Protein AF-0000000078798438 (afdb_homodimer)

Foldseek 3Di:
DAPQPECDPVQCVVCVPPPDQWDAQALHIHGPDDPVPDDLLNVQLNNLLNLVQVLQLVVVLVVVVVVCVVPVDDPVCSVCSNCRSVVLQVVQLVVQCVVVVHSVVSNCQRLSNVVSNVCSPPPCPVVPDDRPNSVVSSD/DAPQPECDPVQCVVCVPPPDQWDAQALHIYGPDDPVPQDLLNVQLNNLLNLVQVLQLVVVLVVVVVVCVVPVDDPVCSVCSNCVSVVLQVVQLVVQCVVVVHSVVSNCQRLSNVVSNVCSPPPCCVVPDDRPNSVVSSD

Radius of gyration: 19.9 Å; Cα contacts (8 Å, |Δi|>4): 402; chains: 2; bounding box: 48×62×50 Å

pLDDT: mean 85.24, std 14.61, range [29.41, 97.44]

Structure (mmCIF, N/CA/C/O backbone):
data_AF-0000000078798438-model_v1
#
loop_
_entity.id
_entity.type
_entity.pdbx_description
1 polymer 'Uncharacterized protein'
#
loop_
_atom_site.group_PDB
_atom_site.id
_atom_site.type_symbol
_atom_site.label_atom_id
_atom_site.label_alt_id
_atom_site.label_comp_id
_atom_site.label_asym_id
_atom_site.label_entity_id
_atom_site.label_seq_id
_atom_site.pdbx_PDB_ins_code
_atom_site.Cartn_x
_atom_site.Cartn_y
_atom_site.Cartn_z
_atom_site.occupancy
_atom_site.B_iso_or_equiv
_atom_site.auth_seq_id
_atom_site.auth_comp_id
_atom_site.auth_asym_id
_atom_site.auth_atom_id
_atom_site.pdbx_PDB_model_num
ATOM 1 N N . MET A 1 1 ? -9.188 4.332 -4.117 1 30.89 1 MET A N 1
ATOM 2 C CA . MET A 1 1 ? -9.43 3.207 -5.016 1 30.89 1 MET A CA 1
ATOM 3 C C . MET A 1 1 ? -8.586 3.324 -6.277 1 30.89 1 MET A C 1
ATOM 5 O O . MET A 1 1 ? -8.266 4.43 -6.719 1 30.89 1 MET A O 1
ATOM 9 N N . LYS A 1 2 ? -7.766 2.221 -6.598 1 45.53 2 LYS A N 1
ATOM 10 C CA . LYS A 1 2 ? -6.855 2.332 -7.734 1 45.53 2 LYS A CA 1
ATOM 11 C C . LYS A 1 2 ? -7.602 2.768 -8.992 1 45.53 2 LYS A C 1
ATOM 13 O O . LYS A 1 2 ? -8.797 2.496 -9.141 1 45.53 2 LYS A O 1
ATOM 18 N N . LYS A 1 3 ? -7.066 3.721 -9.602 1 50.16 3 LYS A N 1
ATOM 19 C CA . LYS A 1 3 ? -7.637 4.062 -10.898 1 50.16 3 LYS A CA 1
ATOM 20 C C . LYS A 1 3 ? -7.73 2.834 -11.797 1 50.16 3 LYS A C 1
ATOM 22 O O . LYS A 1 3 ? -6.754 2.098 -11.961 1 50.16 3 LYS A O 1
ATOM 27 N N . VAL A 1 4 ? -8.82 2.15 -11.586 1 52.12 4 VAL A N 1
ATOM 28 C CA . VAL A 1 4 ? -9.18 1.217 -12.648 1 52.12 4 VAL A CA 1
ATOM 29 C C . VAL A 1 4 ? -9.109 1.923 -14.008 1 52.12 4 VAL A C 1
ATOM 31 O O . VAL A 1 4 ? -9.828 2.9 -14.234 1 52.12 4 VAL A O 1
ATOM 34 N N . TYR A 1 5 ? -7.867 1.897 -14.5 1 53.62 5 TYR A N 1
ATOM 35 C CA . TYR A 1 5 ? -7.887 2.418 -15.867 1 53.62 5 TYR A CA 1
ATOM 36 C C . TYR A 1 5 ? -8.727 1.529 -16.766 1 53.62 5 TYR A C 1
ATOM 38 O O . TYR A 1 5 ? -8.406 0.355 -16.969 1 53.62 5 TYR A O 1
ATOM 46 N N . CYS A 1 6 ? -9.945 1.983 -16.859 1 54.72 6 CYS A N 1
ATOM 47 C CA . CYS A 1 6 ? -10.883 1.333 -17.781 1 54.72 6 CYS A CA 1
ATOM 48 C C . CYS A 1 6 ? -10.562 1.687 -19.219 1 54.72 6 CYS A C 1
ATOM 50 O O . CYS A 1 6 ? -10.047 2.768 -19.5 1 54.72 6 CYS A O 1
ATOM 52 N N . ASN A 1 7 ? -10.758 0.734 -20.047 1 54.25 7 ASN A N 1
ATOM 53 C CA . ASN A 1 7 ? -10.648 0.804 -21.5 1 54.25 7 ASN A CA 1
ATOM 54 C C . ASN A 1 7 ? -9.211 1.07 -21.938 1 54.25 7 ASN A C 1
ATOM 56 O O . ASN A 1 7 ? -8.969 1.893 -22.812 1 54.25 7 ASN A O 1
ATOM 60 N N . ASN A 1 8 ? -8.352 0.505 -21.062 1 58.09 8 ASN A N 1
ATOM 61 C CA . ASN A 1 8 ? -6.938 0.713 -21.344 1 58.09 8 ASN A CA 1
ATOM 62 C C . ASN A 1 8 ? -6.395 -0.358 -22.281 1 58.09 8 ASN A C 1
ATOM 64 O O . ASN A 1 8 ? -6.715 -1.539 -22.141 1 58.09 8 ASN A O 1
ATOM 68 N N . LEU A 1 9 ? -5.934 0.092 -23.344 1 58.81 9 LEU A N 1
ATOM 69 C CA . LEU A 1 9 ? -5.371 -0.785 -24.375 1 58.81 9 LEU A CA 1
ATOM 70 C C . LEU A 1 9 ? -4.434 -1.812 -23.75 1 58.81 9 LEU A C 1
ATOM 72 O O . LEU A 1 9 ? -4.41 -2.973 -24.172 1 58.81 9 LEU A O 1
ATOM 76 N N . LEU A 1 10 ? -3.768 -1.393 -22.766 1 56.88 10 LEU A N 1
ATOM 77 C CA . LEU A 1 10 ? -2.836 -2.301 -22.109 1 56.88 10 LEU A CA 1
ATOM 78 C C . LEU A 1 10 ? -3.58 -3.439 -21.422 1 56.88 10 LEU A C 1
ATOM 80 O O . LEU A 1 10 ? -3.166 -4.598 -21.5 1 56.88 10 LEU A O 1
ATOM 84 N N . ALA A 1 11 ? -4.574 -3.068 -20.719 1 58.25 11 ALA A N 1
ATOM 85 C CA . ALA A 1 11 ? -5.391 -4.102 -20.078 1 58.25 11 ALA A CA 1
ATOM 86 C C . ALA A 1 11 ? -5.938 -5.078 -21.125 1 58.25 11 ALA A C 1
ATOM 88 O O . ALA A 1 11 ? -5.93 -6.293 -20.906 1 58.25 11 ALA A O 1
ATOM 89 N N . LYS A 1 12 ? -6.43 -4.535 -22.234 1 60.44 12 LYS A N 1
ATOM 90 C CA . LYS A 1 12 ? -6.973 -5.371 -23.297 1 60.44 12 LYS A CA 1
ATOM 91 C C . LYS A 1 12 ? -5.918 -6.34 -23.828 1 60.44 12 LYS A C 1
ATOM 93 O O . LYS A 1 12 ? -6.219 -7.504 -24.094 1 60.44 12 LYS A O 1
ATOM 98 N N . LEU A 1 13 ? -4.789 -5.824 -23.812 1 56.56 13 LEU A N 1
ATOM 99 C CA . LEU A 1 13 ? -3.691 -6.645 -24.328 1 56.56 13 LEU A CA 1
ATOM 100 C C . LEU A 1 13 ? -3.322 -7.734 -23.328 1 56.56 13 LEU A C 1
ATOM 102 O O . LEU A 1 13 ? -3.129 -8.891 -23.703 1 56.56 13 LEU A O 1
ATOM 106 N N . LEU A 1 14 ? -3.211 -7.32 -22.109 1 56.62 14 LEU A N 1
ATOM 107 C CA . LEU A 1 14 ? -2.744 -8.25 -21.078 1 56.62 14 LEU A CA 1
ATOM 108 C C . LEU A 1 14 ? -3.822 -9.273 -20.734 1 56.62 14 LEU A C 1
ATOM 110 O O . LEU A 1 14 ? -3.512 -10.406 -20.375 1 56.62 14 LEU A O 1
ATOM 114 N N . LEU A 1 15 ? -5.027 -8.812 -20.922 1 55.88 15 LEU A N 1
ATOM 115 C CA . LEU A 1 15 ? -6.141 -9.672 -20.531 1 55.88 15 LEU A CA 1
ATOM 116 C C . LEU A 1 15 ? -6.766 -10.328 -21.766 1 55.88 15 LEU A C 1
ATOM 118 O O . LEU A 1 15 ? -7.855 -10.898 -21.688 1 55.88 15 LEU A O 1
ATOM 122 N N . ALA A 1 16 ? -6.23 -9.992 -22.859 1 49.03 16 ALA A N 1
ATOM 123 C CA . ALA A 1 16 ? -6.785 -10.508 -24.109 1 49.03 16 ALA A CA 1
ATOM 124 C C . ALA A 1 16 ? -7.062 -12 -24 1 49.03 16 ALA A C 1
ATOM 126 O O . ALA A 1 16 ? -8.047 -12.492 -24.562 1 49.03 16 ALA A O 1
ATOM 127 N N . PHE A 1 17 ? -6.266 -12.531 -23.203 1 45.38 17 PHE A N 1
ATOM 128 C CA . PHE A 1 17 ? -6.445 -13.977 -23.172 1 45.38 17 PHE A CA 1
ATOM 129 C C . PHE A 1 17 ? -7 -14.43 -21.812 1 45.38 17 PHE A C 1
ATOM 131 O O . PHE A 1 17 ? -7.035 -15.625 -21.531 1 45.38 17 PHE A O 1
ATOM 138 N N . SER A 1 18 ? -7.242 -13.43 -21.016 1 54.66 18 SER A N 1
ATOM 139 C CA . SER A 1 18 ? -7.723 -13.836 -19.703 1 54.66 18 SER A CA 1
ATOM 140 C C . SER A 1 18 ? -9.234 -13.711 -19.594 1 54.66 18 SER A C 1
ATOM 142 O O . SER A 1 18 ? -9.844 -12.883 -20.281 1 54.66 18 SER A O 1
ATOM 144 N N . SER A 1 19 ? -9.852 -14.672 -19.094 1 51.59 19 SER A N 1
ATOM 145 C CA . SER A 1 19 ? -11.281 -14.617 -18.812 1 51.59 19 SER A CA 1
ATOM 146 C C . SER A 1 19 ? -11.602 -13.531 -17.797 1 51.59 19 SER A C 1
ATOM 148 O O . SER A 1 19 ? -12.766 -13.148 -17.641 1 51.59 19 SER A O 1
ATOM 150 N N . CYS A 1 20 ? -10.523 -13.055 -17.328 1 60.44 20 CYS A N 1
ATOM 151 C CA . CYS A 1 20 ? -10.734 -12.031 -16.312 1 60.44 20 CYS A CA 1
ATOM 152 C C . CYS A 1 20 ? -10.828 -10.648 -16.938 1 60.44 20 CYS A C 1
ATOM 154 O O . CYS A 1 20 ? -10.25 -10.406 -18 1 60.44 20 CYS A O 1
ATOM 156 N N . HIS A 1 21 ? -11.586 -9.93 -16.391 1 69.69 21 HIS A N 1
ATOM 157 C CA . HIS A 1 21 ? -11.812 -8.602 -16.969 1 69.69 21 HIS A CA 1
ATOM 158 C C . HIS A 1 21 ? -10.984 -7.547 -16.25 1 69.69 21 HIS A C 1
ATOM 160 O O . HIS A 1 21 ? -10.977 -6.379 -16.656 1 69.69 21 HIS A O 1
ATOM 166 N N . THR A 1 22 ? -10.312 -8.078 -15.156 1 73.06 22 THR A N 1
ATOM 167 C CA . THR A 1 22 ? -9.555 -7.121 -14.367 1 73.06 22 THR A CA 1
ATOM 168 C C . THR A 1 22 ? -8.195 -7.699 -13.969 1 73.06 22 THR A C 1
ATOM 170 O O . THR A 1 22 ? -8.086 -8.891 -13.664 1 73.06 22 THR A O 1
ATOM 173 N N . ILE A 1 23 ? -7.117 -6.871 -14.219 1 73.62 23 ILE A N 1
ATOM 174 C CA . ILE A 1 23 ? -5.777 -7.312 -13.844 1 73.62 23 ILE A CA 1
ATOM 175 C C . ILE A 1 23 ? -5.105 -6.25 -12.977 1 73.62 23 ILE A C 1
ATOM 177 O O . ILE A 1 23 ? -5.336 -5.055 -13.156 1 73.62 23 ILE A O 1
ATOM 181 N N . THR A 1 24 ? -4.363 -6.809 -12.016 1 76.06 24 THR A N 1
ATOM 182 C CA . THR A 1 24 ? -3.598 -5.918 -11.148 1 76.06 24 THR A CA 1
ATOM 183 C C . THR A 1 24 ? -2.141 -5.848 -11.602 1 76.06 24 THR A C 1
ATOM 185 O O . THR A 1 24 ? -1.461 -6.875 -11.672 1 76.06 24 THR A O 1
ATOM 188 N N . ILE A 1 25 ? -1.69 -4.699 -11.992 1 77.69 25 ILE A N 1
ATOM 189 C CA . ILE A 1 25 ? -0.295 -4.449 -12.336 1 77.69 25 ILE A CA 1
ATOM 190 C C . ILE A 1 25 ? 0.308 -3.453 -11.344 1 77.69 25 ILE A C 1
ATOM 192 O O . ILE A 1 25 ? 0.075 -2.246 -11.445 1 77.69 25 ILE A O 1
ATOM 196 N N . GLY A 1 26 ? 1.189 -4.07 -10.492 1 80.69 26 GLY A N 1
ATOM 197 C CA . GLY A 1 26 ? 1.688 -3.225 -9.414 1 80.69 26 GLY A CA 1
ATOM 198 C C . GLY A 1 26 ? 0.596 -2.734 -8.484 1 80.69 26 GLY A C 1
ATOM 199 O O . GLY A 1 26 ? -0.21 -3.527 -7.992 1 80.69 26 GLY A O 1
ATOM 200 N N . PRO A 1 27 ? 0.716 -1.369 -8.25 1 79.56 27 PRO A N 1
ATOM 201 C CA . PRO A 1 27 ? -0.332 -0.834 -7.379 1 79.56 27 PRO A CA 1
ATOM 202 C C . PRO A 1 27 ? -1.581 -0.41 -8.148 1 79.56 27 PRO A C 1
ATOM 204 O O . PRO A 1 27 ? -2.498 0.177 -7.57 1 79.56 27 PRO A O 1
ATOM 207 N N . PHE A 1 28 ? -1.604 -0.857 -9.445 1 80.19 28 PHE A N 1
ATOM 208 C CA . PHE A 1 28 ? -2.709 -0.399 -10.281 1 80.19 28 PHE A CA 1
ATOM 209 C C . PHE A 1 28 ? -3.604 -1.565 -10.68 1 80.19 28 PHE A C 1
ATOM 211 O O . PHE A 1 28 ? -3.117 -2.672 -10.922 1 80.19 28 PHE A O 1
ATOM 218 N N . VAL A 1 29 ? -4.848 -1.223 -10.648 1 77.75 29 VAL A N 1
ATOM 219 C CA . VAL A 1 29 ? -5.84 -2.176 -11.133 1 77.75 29 VAL A CA 1
ATOM 220 C C . VAL A 1 29 ? -6.336 -1.75 -12.508 1 77.75 29 VAL A C 1
ATOM 222 O O . VAL A 1 29 ? -6.805 -0.623 -12.688 1 77.75 29 VAL A O 1
ATOM 225 N N . LEU A 1 30 ? -6.18 -2.604 -13.453 1 77.88 30 LEU A N 1
ATOM 226 C CA . LEU A 1 30 ? -6.609 -2.336 -14.82 1 77.88 30 LEU A CA 1
ATOM 227 C C . LEU A 1 30 ? -7.812 -3.193 -15.188 1 77.88 30 LEU A C 1
ATOM 229 O O . LEU A 1 30 ? -7.844 -4.391 -14.898 1 77.88 30 LEU A O 1
ATOM 233 N N . SER A 1 31 ? -8.828 -2.539 -15.672 1 75.75 31 SER A N 1
ATOM 234 C CA . SER A 1 31 ? -10.023 -3.285 -16.062 1 75.75 31 SER A CA 1
ATOM 235 C C . SER A 1 31 ? -10.406 -2.994 -17.516 1 75.75 31 SER A C 1
ATOM 237 O O . SER A 1 31 ? -10.25 -1.867 -17.984 1 75.75 31 SER A O 1
ATOM 239 N N . LYS A 1 32 ? -10.898 -3.998 -18.219 1 74.38 32 LYS A N 1
ATOM 240 C CA . LYS A 1 32 ? -11.445 -3.842 -19.562 1 74.38 32 LYS A CA 1
ATOM 241 C C . LYS A 1 32 ? -12.844 -3.234 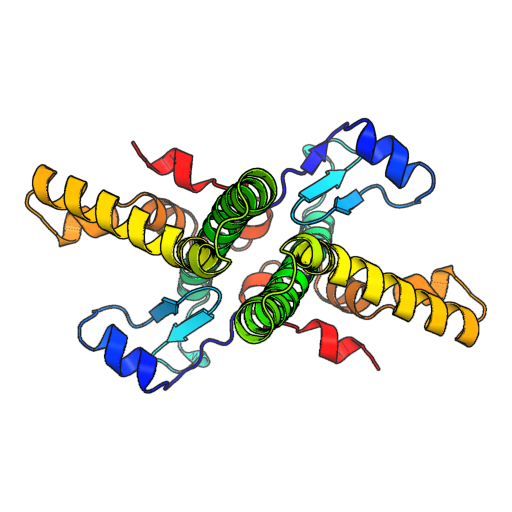-19.516 1 74.38 32 LYS A C 1
ATOM 243 O O . LYS A 1 32 ? -13.32 -2.678 -20.5 1 74.38 32 LYS A O 1
ATOM 248 N N . ARG A 1 33 ? -13.484 -3.402 -18.438 1 73.44 33 ARG A N 1
ATOM 249 C CA . ARG A 1 33 ? -14.852 -2.916 -18.281 1 73.44 33 ARG A CA 1
ATOM 250 C C . ARG A 1 33 ? -14.867 -1.506 -17.703 1 73.44 33 ARG A C 1
ATOM 252 O O . ARG A 1 33 ? -13.945 -1.113 -16.984 1 73.44 33 ARG A O 1
ATOM 259 N N . PRO A 1 34 ? -15.883 -0.784 -18.172 1 76.44 34 PRO A N 1
ATOM 260 C CA . PRO A 1 34 ? -16.031 0.532 -17.547 1 76.44 34 PRO A CA 1
ATOM 261 C C . PRO A 1 34 ? -16.188 0.449 -16.031 1 76.44 34 PRO A C 1
ATOM 263 O O . PRO A 1 34 ? -16.625 -0.579 -15.5 1 76.44 34 PRO A O 1
ATOM 266 N N . GLU A 1 35 ? -15.734 1.451 -15.32 1 75.62 35 GLU A N 1
ATOM 267 C CA . GLU A 1 35 ? -15.727 1.525 -13.859 1 75.62 35 GLU A CA 1
ATOM 268 C C . GLU A 1 35 ? -17.094 1.206 -13.281 1 75.62 35 GLU A C 1
ATOM 270 O O . GLU A 1 35 ? -17.203 0.555 -12.234 1 75.62 35 GLU A O 1
ATOM 275 N N . GLU A 1 36 ? -18.109 1.629 -13.93 1 79.06 36 GLU A N 1
ATOM 276 C CA . GLU A 1 36 ? -19.469 1.478 -13.438 1 79.06 36 GLU A CA 1
ATOM 277 C C . GLU A 1 36 ? -19.891 0.011 -13.414 1 79.06 36 GLU A C 1
ATOM 279 O O . GLU A 1 36 ? -20.828 -0.361 -12.703 1 79.06 36 GLU A O 1
ATOM 284 N N . LYS A 1 37 ? -19.203 -0.773 -14.117 1 81 37 LYS A N 1
ATOM 285 C CA . LYS A 1 37 ? -19.594 -2.178 -14.234 1 81 37 LYS A CA 1
ATOM 286 C C . LYS A 1 37 ? -18.781 -3.049 -13.273 1 81 37 LYS A C 1
ATOM 288 O O . LYS A 1 37 ? -19.016 -4.254 -13.172 1 81 37 LYS A O 1
ATOM 293 N N . ILE A 1 38 ? -17.938 -2.398 -12.633 1 83.31 38 ILE A N 1
ATOM 294 C CA . ILE A 1 38 ? -17.125 -3.162 -11.688 1 83.31 38 ILE A CA 1
ATOM 295 C C . ILE A 1 38 ? -17.812 -3.197 -10.328 1 83.31 38 ILE A C 1
ATOM 297 O O . ILE A 1 38 ? -18.047 -2.152 -9.711 1 83.31 38 ILE A O 1
ATOM 301 N N . THR A 1 39 ? -18.125 -4.391 -9.977 1 88.56 39 THR A N 1
ATOM 302 C CA . THR A 1 39 ? -18.797 -4.555 -8.695 1 88.56 39 THR A CA 1
ATOM 303 C C . THR A 1 39 ? -17.812 -4.34 -7.539 1 88.56 39 THR A C 1
ATOM 305 O O . THR A 1 39 ? -16.609 -4.406 -7.73 1 88.56 39 THR A O 1
ATOM 308 N N . GLN A 1 40 ? -18.375 -4.082 -6.398 1 90.69 40 GLN A N 1
ATOM 309 C CA . GLN A 1 40 ? -17.562 -3.9 -5.207 1 90.69 40 GLN A CA 1
ATOM 310 C C . GLN A 1 40 ? -16.766 -5.16 -4.891 1 90.69 40 GLN A C 1
ATOM 312 O O . GLN A 1 40 ? -15.617 -5.078 -4.434 1 90.69 40 GLN A O 1
ATOM 317 N N . LYS A 1 41 ? -17.406 -6.219 -5.16 1 92 41 LYS A N 1
ATOM 318 C CA . LYS A 1 41 ? -16.75 -7.508 -4.945 1 92 41 LYS A CA 1
ATOM 319 C C . LYS A 1 41 ? -15.461 -7.617 -5.742 1 92 41 LYS A C 1
ATOM 321 O O . LYS A 1 41 ? -14.422 -8.008 -5.203 1 92 41 LYS A O 1
ATOM 326 N N . VAL A 1 42 ? -15.469 -7.246 -6.941 1 89.25 42 VAL A N 1
ATOM 327 C CA . VAL A 1 42 ? -14.312 -7.289 -7.832 1 89.25 42 VAL A CA 1
ATOM 328 C C . VAL A 1 42 ? -13.281 -6.258 -7.391 1 89.25 42 VAL A C 1
ATOM 330 O O . VAL A 1 42 ? -12.078 -6.527 -7.406 1 89.25 42 VAL A O 1
ATOM 333 N N . ARG A 1 43 ? -13.773 -5.164 -7.02 1 88.94 43 ARG A N 1
ATOM 334 C CA . ARG A 1 43 ? -12.867 -4.125 -6.527 1 88.94 43 ARG A CA 1
ATOM 335 C C . ARG A 1 43 ? -12.109 -4.602 -5.297 1 88.94 43 ARG A C 1
ATOM 337 O O . ARG A 1 43 ? -10.891 -4.43 -5.207 1 88.94 43 ARG A O 1
ATOM 344 N N . ASN A 1 44 ? -12.805 -5.18 -4.414 1 92.25 44 ASN A N 1
ATOM 345 C CA . ASN A 1 44 ? -12.172 -5.719 -3.211 1 92.25 44 ASN A CA 1
ATOM 346 C C . ASN A 1 44 ? -11.117 -6.758 -3.553 1 92.25 44 ASN A C 1
ATOM 348 O O . ASN A 1 44 ? -10.016 -6.738 -2.998 1 92.25 44 ASN A O 1
ATOM 352 N N . HIS A 1 45 ? -11.477 -7.582 -4.461 1 92.69 45 HIS A N 1
ATOM 353 C CA . HIS A 1 45 ? -10.578 -8.641 -4.906 1 92.69 45 HIS A CA 1
ATOM 354 C C . HIS A 1 45 ? -9.281 -8.07 -5.461 1 92.69 45 HIS A C 1
ATOM 356 O O . HIS A 1 45 ? -8.195 -8.43 -5 1 92.69 45 HIS A O 1
ATOM 362 N N . GLU A 1 46 ? -9.391 -7.129 -6.348 1 89.5 46 GLU A N 1
ATOM 363 C CA . GLU A 1 46 ? -8.234 -6.551 -7.02 1 89.5 46 GLU A CA 1
ATOM 364 C C . GLU A 1 46 ? -7.402 -5.707 -6.055 1 89.5 46 GLU A C 1
ATOM 366 O O . GLU A 1 46 ? -6.176 -5.645 -6.176 1 89.5 46 GLU A O 1
ATOM 371 N N . CYS A 1 47 ? -8.062 -5.078 -5.117 1 90.94 47 CYS A N 1
ATOM 372 C CA . CYS A 1 47 ? -7.34 -4.273 -4.141 1 90.94 47 CYS A CA 1
ATOM 373 C C . CYS A 1 47 ? -6.523 -5.152 -3.205 1 90.94 47 CYS A C 1
ATOM 375 O O . CYS A 1 47 ? -5.449 -4.754 -2.746 1 90.94 47 CYS A O 1
ATOM 377 N N . THR A 1 48 ? -7.023 -6.305 -2.951 1 93.62 48 THR A N 1
ATOM 378 C CA . THR A 1 48 ? -6.238 -7.258 -2.178 1 93.62 48 THR A CA 1
ATOM 379 C C . THR A 1 48 ? -4.938 -7.602 -2.9 1 93.62 48 THR A C 1
ATOM 381 O O . THR A 1 48 ? -3.869 -7.641 -2.287 1 93.62 48 THR A O 1
ATOM 384 N N . HIS A 1 49 ? -5.008 -7.777 -4.184 1 93.25 49 HIS A N 1
ATOM 385 C CA . HIS A 1 49 ? -3.807 -8.039 -4.969 1 93.25 49 HIS A CA 1
ATOM 386 C C . HIS A 1 49 ? -2.857 -6.848 -4.934 1 93.25 49 HIS A C 1
ATOM 388 O O . HIS A 1 49 ? -1.64 -7.02 -4.836 1 93.25 49 HIS A O 1
ATOM 394 N N . ALA A 1 50 ? -3.457 -5.711 -5.066 1 90.75 50 ALA A N 1
ATOM 395 C CA . ALA A 1 50 ? -2.625 -4.512 -5 1 90.75 50 ALA A CA 1
ATOM 396 C C . ALA A 1 50 ? -1.884 -4.434 -3.668 1 90.75 50 ALA A C 1
ATOM 398 O O . ALA A 1 50 ? -0.694 -4.109 -3.631 1 90.75 50 ALA A O 1
ATOM 399 N N . ARG A 1 51 ? -2.617 -4.691 -2.637 1 92.06 51 ARG A N 1
ATOM 400 C CA . ARG A 1 51 ? -1.997 -4.707 -1.315 1 92.06 51 ARG A CA 1
ATOM 401 C C . ARG A 1 51 ? -0.901 -5.766 -1.236 1 92.06 51 ARG A C 1
ATOM 403 O O . ARG A 1 51 ? 0.177 -5.512 -0.696 1 92.06 51 ARG A O 1
ATOM 410 N N . GLN A 1 52 ? -1.158 -6.898 -1.765 1 94.38 52 GLN A N 1
ATOM 411 C CA . GLN A 1 52 ? -0.173 -7.973 -1.792 1 94.38 52 GLN A CA 1
ATOM 412 C C . GLN A 1 52 ? 1.087 -7.547 -2.539 1 94.38 52 GLN A C 1
ATOM 414 O O . GLN A 1 52 ? 2.203 -7.801 -2.08 1 94.38 52 GLN A O 1
ATOM 419 N N . TRP A 1 53 ? 0.912 -6.922 -3.646 1 93.56 53 TRP A N 1
ATOM 420 C CA . TRP A 1 53 ? 2.047 -6.434 -4.422 1 93.56 53 TRP A CA 1
ATOM 421 C C . TRP A 1 53 ? 2.877 -5.445 -3.607 1 93.56 53 TRP A C 1
ATOM 423 O O . TRP A 1 53 ? 4.105 -5.559 -3.547 1 93.56 53 TRP A O 1
ATOM 433 N N . VAL A 1 54 ? 2.205 -4.539 -2.975 1 92 54 VAL A N 1
ATOM 434 C CA . VAL A 1 54 ? 2.889 -3.518 -2.189 1 92 54 VAL A CA 1
ATOM 435 C C . VAL A 1 54 ? 3.674 -4.176 -1.056 1 92 54 VAL A C 1
ATOM 437 O O . VAL A 1 54 ? 4.832 -3.828 -0.812 1 92 54 VAL A O 1
ATOM 440 N N . GLU A 1 55 ? 3.055 -5.07 -0.386 1 93.75 55 GLU A N 1
ATOM 441 C CA . GLU A 1 55 ? 3.709 -5.762 0.72 1 93.75 55 GLU A CA 1
ATOM 442 C C . GLU A 1 55 ? 4.988 -6.453 0.259 1 93.75 55 GLU A C 1
ATOM 444 O O . GLU A 1 55 ? 6.039 -6.312 0.89 1 93.75 55 GLU A O 1
ATOM 449 N N . MET A 1 56 ? 4.875 -7.094 -0.795 1 94.94 56 MET A N 1
ATOM 450 C CA . MET A 1 56 ? 6.027 -7.824 -1.317 1 94.94 56 MET A CA 1
ATOM 451 C C . MET A 1 56 ? 7.098 -6.863 -1.819 1 94.94 56 MET A C 1
ATOM 453 O O . MET A 1 56 ? 8.289 -7.086 -1.602 1 94.94 56 MET A O 1
ATOM 457 N N . ALA A 1 57 ? 6.652 -5.84 -2.488 1 93.5 57 ALA A N 1
ATOM 458 C CA . ALA A 1 57 ? 7.59 -4.859 -3.031 1 93.5 57 ALA A CA 1
ATOM 459 C C . ALA A 1 57 ? 8.352 -4.148 -1.915 1 93.5 57 ALA A C 1
ATOM 461 O O . ALA A 1 57 ? 9.57 -4.008 -1.981 1 93.5 57 ALA A O 1
ATOM 462 N N . VAL A 1 58 ? 7.645 -3.766 -0.908 1 90.5 58 VAL A N 1
ATOM 463 C CA . VAL A 1 58 ? 8.258 -3.031 0.192 1 90.5 58 VAL A CA 1
ATOM 464 C C . VAL A 1 58 ? 9.203 -3.951 0.964 1 90.5 58 VAL A C 1
ATOM 466 O O . VAL A 1 58 ? 10.328 -3.568 1.288 1 90.5 58 VAL A O 1
ATOM 469 N N . ALA A 1 59 ? 8.773 -5.105 1.259 1 93.31 59 ALA A N 1
ATOM 470 C CA . ALA A 1 59 ? 9.602 -6.051 2.002 1 93.31 59 ALA A CA 1
ATOM 471 C C . ALA A 1 59 ? 10.867 -6.395 1.223 1 93.31 59 ALA A C 1
ATOM 473 O O . ALA A 1 59 ? 11.977 -6.277 1.747 1 93.31 59 ALA A O 1
ATOM 474 N N . THR A 1 60 ? 10.75 -6.77 0.022 1 95.44 60 THR A N 1
ATOM 475 C CA . THR A 1 60 ? 11.898 -7.141 -0.801 1 95.44 60 THR A CA 1
ATOM 476 C C . THR A 1 60 ? 12.773 -5.922 -1.096 1 95.44 60 THR A C 1
ATOM 478 O O . THR A 1 60 ? 14 -6.012 -1.073 1 95.44 60 THR A O 1
ATOM 481 N N . GLY A 1 61 ? 12.102 -4.848 -1.373 1 93.81 61 GLY A N 1
ATOM 482 C CA . GLY A 1 61 ? 12.852 -3.621 -1.608 1 93.81 61 GLY A CA 1
ATOM 483 C C . GLY A 1 61 ? 13.719 -3.217 -0.433 1 93.81 61 GLY A C 1
ATOM 484 O O . GLY A 1 61 ? 14.852 -2.77 -0.619 1 93.81 61 GLY A O 1
ATOM 485 N N . THR A 1 62 ? 13.211 -3.322 0.755 1 92.62 62 THR A N 1
ATOM 486 C CA . THR A 1 62 ? 13.969 -2.992 1.956 1 92.62 62 THR A CA 1
ATOM 487 C C . THR A 1 62 ? 15.188 -3.908 2.1 1 92.62 62 THR A C 1
ATOM 489 O O . THR A 1 62 ? 16.297 -3.441 2.385 1 92.62 62 THR A O 1
ATOM 492 N N . VAL A 1 63 ? 14.992 -5.172 1.887 1 95.06 63 VAL A N 1
ATOM 493 C CA . VAL A 1 63 ? 16.094 -6.133 1.966 1 95.06 63 VAL A CA 1
ATOM 494 C C . VAL A 1 63 ? 17.156 -5.777 0.935 1 95.06 63 VAL A C 1
ATOM 496 O O . VAL A 1 63 ? 18.344 -5.727 1.258 1 95.06 63 VAL A O 1
ATOM 499 N N . ILE A 1 64 ? 16.734 -5.5 -0.246 1 95.5 64 ILE A N 1
ATOM 500 C CA . ILE A 1 64 ? 17.672 -5.16 -1.317 1 95.5 64 ILE A CA 1
ATOM 501 C C . ILE A 1 64 ? 18.391 -3.857 -0.982 1 95.5 64 ILE A C 1
ATOM 503 O O . ILE A 1 64 ? 19.594 -3.73 -1.206 1 95.5 64 ILE A O 1
ATOM 507 N N . TRP A 1 65 ? 17.609 -2.934 -0.506 1 94.19 65 TRP A N 1
ATOM 508 C CA . TRP A 1 65 ? 18.203 -1.653 -0.125 1 94.19 65 TRP A CA 1
ATOM 509 C C . TRP A 1 65 ? 19.312 -1.85 0.901 1 94.19 65 TRP A C 1
ATOM 511 O O . TRP A 1 65 ? 20.391 -1.278 0.767 1 94.19 65 TRP A O 1
ATOM 521 N N . ILE A 1 66 ? 19.109 -2.666 1.91 1 94.5 66 ILE A N 1
ATOM 522 C CA . ILE A 1 66 ? 20.109 -2.955 2.936 1 94.5 66 ILE A CA 1
ATOM 523 C C . ILE A 1 66 ? 21.328 -3.627 2.299 1 94.5 66 ILE A C 1
ATOM 525 O O . ILE A 1 66 ? 22.469 -3.275 2.604 1 94.5 66 ILE A O 1
ATOM 529 N N . LEU A 1 67 ? 21.062 -4.523 1.391 1 93.94 67 LEU A N 1
ATOM 530 C CA . LEU A 1 67 ? 22.141 -5.211 0.695 1 93.94 67 LEU A CA 1
ATOM 531 C C . LEU A 1 67 ? 22.953 -4.234 -0.157 1 93.94 67 LEU A C 1
ATOM 533 O O . LEU A 1 67 ? 24.172 -4.352 -0.255 1 93.94 67 LEU A O 1
ATOM 537 N N . LEU A 1 68 ? 22.266 -3.27 -0.741 1 92.5 68 LEU A N 1
ATOM 538 C CA . LEU A 1 68 ? 22.938 -2.244 -1.523 1 92.5 68 LEU A CA 1
ATOM 539 C C . LEU A 1 68 ? 23.875 -1.424 -0.645 1 92.5 68 LEU A C 1
ATOM 541 O O . LEU A 1 68 ? 25.016 -1.125 -1.045 1 92.5 68 LEU A O 1
ATOM 545 N N . LEU A 1 69 ? 23.422 -1.088 0.481 1 91.94 69 LEU A N 1
ATOM 546 C CA . LEU A 1 69 ? 24.219 -0.265 1.391 1 91.94 69 LEU A CA 1
ATOM 547 C C . LEU A 1 69 ? 25.422 -1.037 1.912 1 91.94 69 LEU A C 1
ATOM 549 O O . LEU A 1 69 ? 26.516 -0.475 2.057 1 91.94 69 LEU A O 1
ATOM 553 N N . CYS A 1 70 ? 25.266 -2.293 2.107 1 93.62 70 CYS A N 1
ATOM 554 C CA . CYS A 1 70 ? 26.312 -3.113 2.715 1 93.62 70 CYS A CA 1
ATOM 555 C C . CYS A 1 70 ? 27.359 -3.52 1.685 1 93.62 70 CYS A C 1
ATOM 557 O O . CYS A 1 70 ? 28.547 -3.629 2.006 1 93.62 70 CYS A O 1
ATOM 559 N N . PHE A 1 71 ? 26.969 -3.689 0.455 1 92.75 71 PHE A N 1
ATOM 560 C CA . PHE A 1 71 ? 27.875 -4.316 -0.499 1 92.75 71 PHE A CA 1
ATOM 561 C C . PHE A 1 71 ? 28.109 -3.404 -1.698 1 92.75 71 PHE A C 1
ATOM 563 O O . PHE A 1 71 ? 28.75 -3.803 -2.668 1 92.75 71 PHE A O 1
ATOM 570 N N . ASP A 1 72 ? 27.531 -2.254 -1.693 1 88.38 72 ASP A N 1
ATOM 571 C CA . ASP A 1 72 ? 27.703 -1.266 -2.754 1 88.38 72 ASP A CA 1
ATOM 572 C C . ASP A 1 72 ? 27.297 -1.84 -4.109 1 88.38 72 ASP A C 1
ATOM 574 O O . ASP A 1 72 ? 28.062 -1.746 -5.078 1 88.38 72 ASP A O 1
ATOM 578 N N . LEU A 1 73 ? 26.188 -2.479 -4.109 1 89.06 73 LEU A N 1
ATOM 579 C CA . LEU A 1 73 ? 25.656 -3.076 -5.328 1 89.06 73 LEU A CA 1
ATOM 580 C C . LEU A 1 73 ? 24.922 -2.035 -6.168 1 89.06 73 LEU A C 1
ATOM 582 O O . LEU A 1 73 ? 24.672 -0.922 -5.699 1 89.06 73 LEU A O 1
ATOM 586 N N . SER A 1 74 ? 24.75 -2.385 -7.383 1 91.12 74 SER A N 1
ATOM 587 C CA . SER A 1 74 ? 24.031 -1.499 -8.305 1 91.12 74 SER A CA 1
ATOM 588 C C . SER A 1 74 ? 22.578 -1.336 -7.895 1 91.12 74 SER A C 1
ATOM 590 O O . SER A 1 74 ? 21.938 -2.295 -7.457 1 91.12 74 SER A O 1
ATOM 592 N N . ALA A 1 75 ? 22.016 -0.107 -8.156 1 92.5 75 ALA A N 1
ATOM 593 C CA . ALA A 1 75 ? 20.625 0.202 -7.836 1 92.5 75 ALA A CA 1
ATOM 594 C C . ALA A 1 75 ? 19.672 -0.531 -8.773 1 92.5 75 ALA A C 1
ATOM 596 O O . ALA A 1 75 ? 18.469 -0.595 -8.516 1 92.5 75 ALA A O 1
ATOM 597 N N . TRP A 1 76 ? 20.203 -1.19 -9.805 1 92.69 76 TRP A N 1
ATOM 598 C CA . TRP A 1 76 ? 19.391 -1.954 -10.742 1 92.69 76 TRP A CA 1
ATOM 599 C C . TRP A 1 76 ? 18.703 -3.125 -10.039 1 92.69 76 TRP A C 1
ATOM 601 O O . TRP A 1 76 ? 17.641 -3.578 -10.461 1 92.69 76 TRP A O 1
ATOM 611 N N . TRP A 1 77 ? 19.297 -3.523 -8.938 1 93.62 77 TRP A N 1
ATOM 612 C CA . TRP A 1 77 ? 18.766 -4.676 -8.219 1 93.62 77 TRP A CA 1
ATOM 613 C C . TRP A 1 77 ? 17.406 -4.359 -7.609 1 93.62 77 TRP A C 1
ATOM 615 O O . TRP A 1 77 ? 16.625 -5.266 -7.285 1 93.62 77 TRP A O 1
ATOM 625 N N . LEU A 1 78 ? 17.078 -3.072 -7.5 1 94.38 78 LEU A N 1
ATOM 626 C CA . LEU A 1 78 ? 15.812 -2.662 -6.918 1 94.38 78 LEU A CA 1
ATOM 627 C C . LEU A 1 78 ? 14.648 -3.027 -7.836 1 94.38 78 LEU A C 1
ATOM 629 O O . LEU A 1 78 ? 13.492 -3.047 -7.406 1 94.38 78 LEU A O 1
ATOM 633 N N . VAL A 1 79 ? 14.898 -3.396 -9.078 1 93.19 79 VAL A N 1
ATOM 634 C CA . VAL A 1 79 ? 13.859 -3.848 -10.008 1 93.19 79 VAL A CA 1
ATOM 635 C C . VAL A 1 79 ? 13.203 -5.117 -9.469 1 93.19 79 VAL A C 1
ATOM 637 O O . VAL A 1 79 ? 12.008 -5.332 -9.656 1 93.19 79 VAL A O 1
ATOM 640 N N . LEU A 1 80 ? 13.969 -5.906 -8.773 1 94.19 80 LEU A N 1
ATOM 641 C CA . LEU A 1 80 ? 13.477 -7.172 -8.242 1 94.19 80 LEU A CA 1
ATOM 642 C C . LEU A 1 80 ? 12.383 -6.934 -7.207 1 94.19 80 LEU A C 1
ATOM 644 O O . LEU A 1 80 ? 11.516 -7.793 -7 1 94.19 80 LEU A O 1
ATOM 648 N N . ALA A 1 8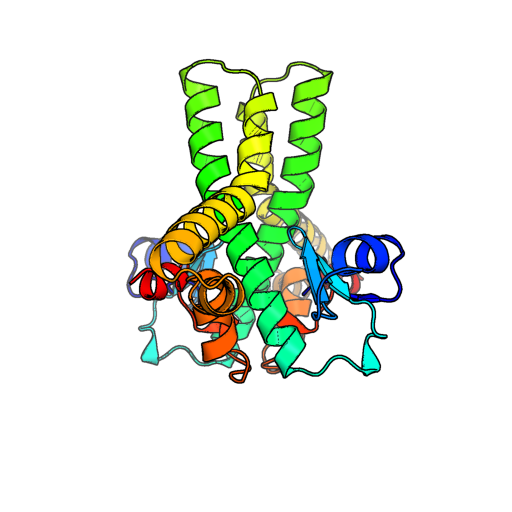1 ? 12.414 -5.766 -6.539 1 94.12 81 ALA A N 1
ATOM 649 C CA . ALA A 1 81 ? 11.383 -5.426 -5.566 1 94.12 81 ALA A CA 1
ATOM 650 C C . ALA A 1 81 ? 10.008 -5.375 -6.223 1 94.12 81 ALA A C 1
ATOM 652 O O . ALA A 1 81 ? 9.031 -5.902 -5.68 1 94.12 81 ALA A O 1
ATOM 653 N N . GLY A 1 82 ? 9.906 -4.812 -7.41 1 92.19 82 GLY A N 1
ATOM 654 C CA . GLY A 1 82 ? 8.656 -4.719 -8.148 1 92.19 82 GLY A CA 1
ATOM 655 C C . GLY A 1 82 ? 8.227 -6.039 -8.758 1 92.19 82 GLY A C 1
ATOM 656 O O . GLY A 1 82 ? 7.039 -6.246 -9.031 1 92.19 82 GLY A O 1
ATOM 657 N N . LEU A 1 83 ? 9.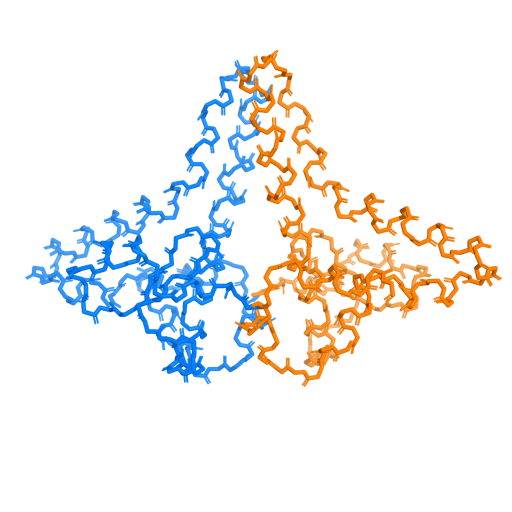156 -6.965 -8.883 1 95.5 83 LEU A N 1
ATOM 658 C CA . LEU A 1 83 ? 8.875 -8.219 -9.57 1 95.5 83 LEU A CA 1
ATOM 659 C C . LEU A 1 83 ? 8.617 -9.344 -8.562 1 95.5 83 LEU A C 1
ATOM 661 O O . LEU A 1 83 ? 8.141 -10.414 -8.938 1 95.5 83 LEU A O 1
ATOM 665 N N . ALA A 1 84 ? 8.898 -9.07 -7.344 1 96.69 84 ALA A N 1
ATOM 666 C CA . ALA A 1 84 ? 8.844 -10.109 -6.316 1 96.69 84 ALA A CA 1
ATOM 667 C C . ALA A 1 84 ? 7.469 -10.758 -6.266 1 96.69 84 ALA A C 1
ATOM 669 O O . ALA A 1 84 ? 7.359 -11.984 -6.188 1 96.69 84 ALA A O 1
ATOM 670 N N . PHE A 1 85 ? 6.352 -9.977 -6.336 1 96.12 85 PHE A N 1
ATOM 671 C CA . PHE A 1 85 ? 4.98 -10.469 -6.316 1 96.12 85 PHE A CA 1
ATOM 672 C C . PHE A 1 85 ? 4.734 -11.414 -7.488 1 96.12 85 PHE A C 1
ATOM 674 O O . PHE A 1 85 ? 4.207 -12.516 -7.305 1 96.12 85 PHE A O 1
ATOM 681 N N . TYR A 1 86 ? 5.172 -11.086 -8.609 1 93.88 86 TYR A N 1
ATOM 682 C CA . TYR A 1 86 ? 4.91 -11.859 -9.82 1 93.88 86 TYR A CA 1
ATOM 683 C C . TYR A 1 86 ? 5.73 -13.141 -9.836 1 93.88 86 TYR A C 1
ATOM 685 O O . TYR A 1 86 ? 5.254 -14.188 -10.289 1 93.88 86 TYR A O 1
ATOM 693 N N . LEU A 1 87 ? 6.926 -12.984 -9.414 1 95.69 87 LEU A N 1
ATOM 694 C CA . LEU A 1 87 ? 7.789 -14.164 -9.359 1 95.69 87 LEU A CA 1
ATOM 695 C C . LEU A 1 87 ? 7.227 -15.203 -8.406 1 95.69 87 LEU A C 1
ATOM 697 O O . LEU A 1 87 ? 7.121 -16.391 -8.758 1 95.69 87 LEU A O 1
ATOM 701 N N . TRP A 1 88 ? 6.91 -14.781 -7.227 1 96.5 88 TRP A N 1
ATOM 702 C CA . TRP A 1 88 ? 6.32 -15.703 -6.262 1 96.5 88 TRP A CA 1
ATOM 703 C C . TRP A 1 88 ? 5.031 -16.312 -6.801 1 96.5 88 TRP A C 1
ATOM 705 O O . TRP A 1 88 ? 4.809 -17.516 -6.688 1 96.5 88 TRP A O 1
ATOM 715 N N . TYR A 1 89 ? 4.16 -15.461 -7.316 1 95.19 89 TYR A N 1
ATOM 716 C CA . TYR A 1 89 ? 2.904 -15.906 -7.91 1 95.19 89 TYR A CA 1
ATOM 717 C C . TYR A 1 89 ? 3.146 -16.984 -8.953 1 95.19 89 TYR A C 1
ATOM 719 O O . TYR A 1 89 ? 2.516 -18.047 -8.914 1 95.19 89 TYR A O 1
ATOM 727 N N . GLY A 1 90 ? 4.062 -16.719 -9.852 1 94.44 90 GLY A N 1
ATOM 728 C CA . GLY A 1 90 ? 4.379 -17.656 -10.922 1 94.44 90 GLY A CA 1
ATOM 729 C C . GLY A 1 90 ? 4.926 -18.984 -10.414 1 94.44 90 GLY A C 1
ATOM 730 O O . GLY A 1 90 ? 4.52 -20.047 -10.875 1 94.44 90 GLY A O 1
ATOM 731 N N . VAL A 1 91 ? 5.812 -18.906 -9.508 1 96.31 91 VAL A N 1
ATOM 732 C CA . VAL A 1 91 ? 6.414 -20.109 -8.953 1 96.31 91 VAL A CA 1
ATOM 733 C C . VAL A 1 91 ? 5.348 -20.953 -8.258 1 96.31 91 VAL A C 1
ATOM 735 O O . VAL A 1 91 ? 5.258 -22.156 -8.477 1 96.31 91 VAL A O 1
ATOM 738 N N . GLU A 1 92 ? 4.562 -20.328 -7.395 1 96 92 GLU A N 1
ATOM 739 C CA . GLU A 1 92 ? 3.504 -21.062 -6.711 1 96 92 GLU A CA 1
ATOM 740 C C . GLU A 1 92 ? 2.529 -21.688 -7.707 1 96 92 GLU A C 1
ATOM 742 O O . GLU A 1 92 ? 2.131 -22.844 -7.559 1 96 92 GLU A O 1
ATOM 747 N N . TRP A 1 93 ? 2.141 -20.938 -8.641 1 94.44 93 TRP A N 1
ATOM 748 C CA . TRP A 1 93 ? 1.224 -21.438 -9.664 1 94.44 93 TRP A CA 1
ATOM 749 C C . TRP A 1 93 ? 1.821 -22.641 -10.391 1 94.44 93 TRP A C 1
ATOM 751 O O . TRP A 1 93 ? 1.139 -23.641 -10.609 1 94.44 93 TRP A O 1
ATOM 761 N N . LEU A 1 94 ? 3.125 -22.531 -10.789 1 95.25 94 LEU A N 1
ATOM 762 C CA . LEU A 1 94 ? 3.801 -23.609 -11.5 1 95.25 94 LEU A CA 1
ATOM 763 C C . LEU A 1 94 ? 3.855 -24.875 -10.656 1 95.25 94 LEU A C 1
ATOM 765 O O . LEU A 1 94 ? 3.584 -25.969 -11.148 1 95.25 94 LEU A O 1
ATOM 769 N N . VAL A 1 95 ? 4.23 -24.766 -9.422 1 95.81 95 VAL A N 1
ATOM 770 C CA . VAL A 1 95 ? 4.297 -25.891 -8.508 1 95.81 95 VAL A CA 1
ATOM 771 C C . VAL A 1 95 ? 2.922 -26.547 -8.391 1 95.81 95 VAL A C 1
ATOM 773 O O . VAL A 1 95 ? 2.801 -27.766 -8.461 1 95.81 95 VAL A O 1
ATOM 776 N N . MET A 1 96 ? 1.934 -25.734 -8.219 1 94.5 96 MET A N 1
ATOM 777 C CA . MET A 1 96 ? 0.581 -26.266 -8.062 1 94.5 96 MET A CA 1
ATOM 778 C C . MET A 1 96 ? 0.074 -26.859 -9.375 1 94.5 96 MET A C 1
ATOM 780 O O . MET A 1 96 ? -0.679 -27.828 -9.367 1 94.5 96 MET A O 1
ATOM 784 N N . ALA A 1 97 ? 0.452 -26.25 -10.484 1 93.5 97 ALA A N 1
ATOM 785 C CA . ALA A 1 97 ? 0.049 -26.766 -11.789 1 93.5 97 ALA A CA 1
ATOM 786 C C . ALA A 1 97 ? 0.61 -28.172 -12.023 1 93.5 97 ALA A C 1
ATOM 788 O O . ALA A 1 97 ? -0.075 -29.031 -12.57 1 93.5 97 ALA A O 1
ATOM 789 N N . VAL A 1 98 ? 1.837 -28.375 -11.695 1 94.75 98 VAL A N 1
ATOM 790 C CA . VAL A 1 98 ? 2.486 -29.672 -11.836 1 94.75 98 VAL A CA 1
ATOM 791 C C . VAL A 1 98 ? 1.844 -30.688 -10.875 1 94.75 98 VAL A C 1
ATOM 793 O O . VAL A 1 98 ? 1.558 -31.812 -11.266 1 94.75 98 VAL A O 1
ATOM 796 N N . ARG A 1 99 ? 1.578 -30.25 -9.695 1 94.69 99 ARG A N 1
ATOM 797 C CA . ARG A 1 99 ? 1.027 -31.125 -8.68 1 94.69 99 ARG A CA 1
ATOM 798 C C . ARG A 1 99 ? -0.404 -31.531 -9.016 1 94.69 99 ARG A C 1
ATOM 800 O O . ARG A 1 99 ? -0.782 -32.688 -8.852 1 94.69 99 ARG A O 1
ATOM 807 N N . LEU A 1 100 ? -1.17 -30.594 -9.461 1 94.44 100 LEU A N 1
ATOM 808 C CA . LEU A 1 100 ? -2.594 -30.812 -9.688 1 94.44 100 LEU A CA 1
ATOM 809 C C . LEU A 1 100 ? -2.855 -31.234 -11.125 1 94.44 100 LEU A C 1
ATOM 811 O O . LEU A 1 100 ? -3.941 -31.719 -11.453 1 94.44 100 LEU A O 1
ATOM 815 N N . LYS A 1 101 ? -1.914 -31.062 -12.008 1 95.06 101 LYS A N 1
ATOM 816 C CA . LYS A 1 101 ? -2.039 -31.359 -13.43 1 95.06 101 LYS A CA 1
ATOM 817 C C . LYS A 1 101 ? -3.252 -30.656 -14.031 1 95.06 101 LYS A C 1
ATOM 819 O O . LYS A 1 101 ? -3.982 -31.234 -14.836 1 95.06 101 LYS A O 1
ATOM 824 N N . ASP A 1 102 ? -3.572 -29.578 -13.438 1 92.25 102 ASP A N 1
ATOM 825 C CA . ASP A 1 102 ? -4.688 -28.734 -13.852 1 92.25 102 ASP A CA 1
ATOM 826 C C . ASP A 1 102 ? -4.371 -27.25 -13.625 1 92.25 102 ASP A C 1
ATOM 828 O O . ASP A 1 102 ? -4.395 -26.781 -12.492 1 92.25 102 ASP A O 1
ATOM 832 N N . ALA A 1 103 ? -4.16 -26.5 -14.664 1 87.19 103 ALA A N 1
ATOM 833 C CA . ALA A 1 103 ? -3.746 -25.109 -14.586 1 87.19 103 ALA A CA 1
ATOM 834 C C . ALA A 1 103 ? -4.848 -24.234 -13.977 1 87.19 103 ALA A C 1
ATOM 836 O O . ALA A 1 103 ? -4.562 -23.297 -13.242 1 87.19 103 ALA A O 1
ATOM 837 N N . GLY A 1 104 ? -6.125 -24.516 -14.328 1 87.62 104 GLY A N 1
ATOM 838 C CA . GLY A 1 104 ? -7.246 -23.781 -13.781 1 87.62 104 GLY A CA 1
ATOM 839 C C . GLY A 1 104 ? -7.387 -23.922 -12.273 1 87.62 104 GLY A C 1
ATOM 840 O O . GLY A 1 104 ? -7.566 -22.938 -11.562 1 87.62 104 GLY A O 1
ATOM 841 N N . ARG A 1 105 ? -7.34 -25.141 -11.883 1 91.25 105 ARG A N 1
ATOM 842 C CA . ARG A 1 105 ? -7.395 -25.391 -10.445 1 91.25 105 ARG A CA 1
ATOM 843 C C . ARG A 1 105 ? -6.184 -24.797 -9.734 1 91.25 105 ARG A C 1
ATOM 845 O O . ARG A 1 105 ? -6.289 -24.328 -8.602 1 91.25 105 ARG A O 1
ATOM 852 N N . ALA A 1 106 ? -5.004 -24.891 -10.359 1 91.38 106 ALA A N 1
ATOM 853 C CA . ALA A 1 106 ? -3.775 -24.344 -9.789 1 91.38 106 ALA A CA 1
ATOM 854 C C . ALA A 1 106 ? -3.924 -22.844 -9.508 1 91.38 106 ALA A C 1
ATOM 856 O O . ALA A 1 106 ? -3.502 -22.359 -8.453 1 91.38 106 ALA A O 1
ATOM 857 N N . TYR A 1 107 ? -4.57 -22.141 -10.453 1 90.38 107 TYR A N 1
ATOM 858 C CA . TYR A 1 107 ? -4.801 -20.703 -10.32 1 90.38 107 TYR A CA 1
ATOM 859 C C . TYR A 1 107 ? -5.59 -20.406 -9.055 1 90.38 107 TYR A C 1
ATOM 861 O O . TYR A 1 107 ? -5.25 -19.484 -8.305 1 90.38 107 TYR A O 1
ATOM 869 N N . LYS A 1 108 ? -6.547 -21.188 -8.773 1 91.06 108 LYS A N 1
ATOM 870 C CA . LYS A 1 108 ? -7.461 -20.953 -7.656 1 91.06 108 LYS A CA 1
ATOM 871 C C . LYS A 1 108 ? -6.801 -21.297 -6.324 1 91.06 108 LYS A C 1
ATOM 873 O O . LYS A 1 108 ? -7.246 -20.828 -5.27 1 91.06 108 LYS A O 1
ATOM 878 N N . VAL A 1 109 ? -5.746 -22.062 -6.402 1 93.88 109 VAL A N 1
ATOM 879 C CA . VAL A 1 109 ? -5.152 -22.531 -5.152 1 93.88 109 VAL A CA 1
ATOM 880 C C . VAL A 1 109 ? -3.945 -21.656 -4.801 1 93.88 109 VAL A C 1
ATOM 882 O O . VAL A 1 109 ? -3.385 -21.781 -3.707 1 93.88 109 VAL A O 1
ATOM 885 N N . VAL A 1 110 ? -3.57 -20.812 -5.66 1 95.25 110 VAL A N 1
ATOM 886 C CA . VAL A 1 110 ? -2.504 -19.875 -5.336 1 95.25 110 VAL A CA 1
ATOM 887 C C . VAL A 1 110 ? -2.883 -19.062 -4.098 1 95.25 110 VAL A C 1
ATOM 889 O O . VAL A 1 110 ? -4.02 -18.609 -3.973 1 95.25 110 VAL A O 1
ATOM 892 N N . SER A 1 111 ? -2.002 -18.906 -3.172 1 97.44 111 SER A N 1
ATOM 893 C CA . SER A 1 111 ? -2.271 -18.281 -1.878 1 97.44 111 SER A CA 1
ATOM 894 C C . SER A 1 111 ? -2.838 -16.875 -2.043 1 97.44 111 SER A C 1
ATOM 896 O O . SER A 1 111 ? -3.801 -16.516 -1.368 1 97.44 111 SER A O 1
ATOM 898 N N . PHE A 1 112 ? -2.26 -16.094 -2.975 1 96.62 112 PHE A N 1
ATOM 899 C CA . PHE A 1 112 ? -2.732 -14.742 -3.248 1 96.62 112 PHE A CA 1
ATOM 900 C C . PHE A 1 112 ? -4.188 -14.766 -3.705 1 96.62 112 PHE A C 1
ATOM 902 O O . PHE A 1 112 ? -4.996 -13.953 -3.248 1 96.62 112 PHE A O 1
ATOM 909 N N . GLU A 1 113 ? -4.508 -15.727 -4.527 1 94.81 113 GLU A N 1
ATOM 910 C CA . GLU A 1 113 ? -5.879 -15.844 -5.02 1 94.81 113 GLU A CA 1
ATOM 911 C C . GLU A 1 113 ? -6.824 -16.297 -3.914 1 94.81 113 GLU A C 1
ATOM 913 O O . GLU A 1 113 ? -7.934 -15.781 -3.783 1 94.81 113 GLU A O 1
ATOM 918 N N . ARG A 1 114 ? -6.387 -17.203 -3.168 1 96.81 114 ARG A N 1
ATOM 919 C CA . ARG A 1 114 ? -7.207 -17.719 -2.074 1 96.81 114 ARG A CA 1
ATOM 920 C C . ARG A 1 114 ? -7.562 -16.609 -1.091 1 96.81 114 ARG A C 1
ATOM 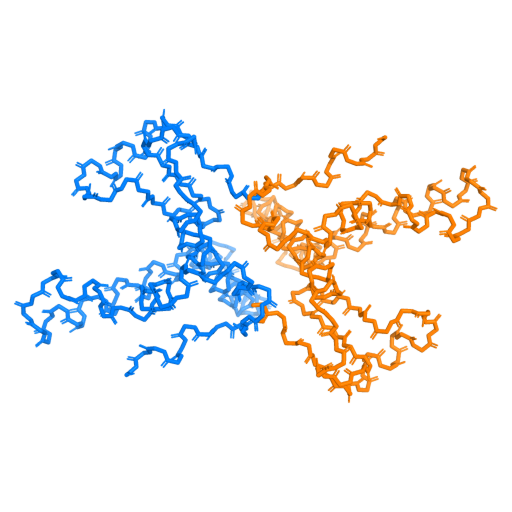922 O O . ARG A 1 114 ? -8.711 -16.5 -0.663 1 96.81 114 ARG A O 1
ATOM 929 N N . GLU A 1 115 ? -6.605 -15.82 -0.716 1 96.81 115 GLU A N 1
ATOM 930 C CA . GLU A 1 115 ? -6.887 -14.688 0.16 1 96.81 115 GLU A CA 1
ATOM 931 C C . GLU A 1 115 ? -7.918 -13.75 -0.465 1 96.81 115 GLU A C 1
ATOM 933 O O . GLU A 1 115 ? -8.875 -13.336 0.196 1 96.81 115 GLU A O 1
ATOM 938 N N . ALA A 1 116 ? -7.688 -13.438 -1.732 1 95.25 116 ALA A N 1
ATOM 939 C CA . ALA A 1 116 ? -8.562 -12.484 -2.414 1 95.25 116 ALA A CA 1
ATOM 940 C C . ALA A 1 116 ? -9.984 -13.023 -2.516 1 95.25 116 ALA A C 1
ATOM 942 O O . ALA A 1 116 ? -10.945 -12.328 -2.17 1 95.25 116 ALA A O 1
ATOM 943 N N . TYR A 1 117 ? -10.156 -14.289 -2.875 1 95.12 117 TYR A N 1
ATOM 944 C CA . TYR A 1 117 ? -11.469 -14.898 -3.031 1 95.12 117 TYR A CA 1
ATOM 945 C C . TYR A 1 117 ? -12.172 -15.047 -1.684 1 95.12 117 TYR A C 1
ATOM 947 O O . TYR A 1 117 ? -13.383 -14.836 -1.577 1 95.12 117 TYR A O 1
ATOM 955 N N . SER A 1 118 ? -11.492 -15.367 -0.712 1 96.31 118 SER A N 1
ATOM 956 C CA . SER A 1 118 ? -12.062 -15.641 0.6 1 96.31 118 SER A CA 1
ATOM 957 C C . SER A 1 118 ? -12.602 -14.367 1.245 1 96.31 118 SER A C 1
ATOM 959 O O . SER A 1 118 ? -13.461 -14.43 2.129 1 96.31 118 SER A O 1
ATOM 961 N N . ASN A 1 119 ? -12.062 -13.242 0.838 1 96.25 119 ASN A N 1
ATOM 962 C CA . ASN A 1 119 ? -12.375 -12.031 1.601 1 96.25 119 ASN A CA 1
ATOM 963 C C . ASN A 1 119 ? -12.984 -10.953 0.712 1 96.25 119 ASN A C 1
ATOM 965 O O . ASN A 1 119 ? -13.172 -9.812 1.154 1 96.25 119 ASN A O 1
ATOM 969 N N . GLU A 1 120 ? -13.273 -11.266 -0.529 1 94.38 120 GLU A N 1
ATOM 970 C CA . GLU A 1 120 ? -13.711 -10.273 -1.506 1 94.38 120 GLU A CA 1
ATOM 971 C C . GLU A 1 120 ? -15.102 -9.75 -1.171 1 94.38 120 GLU A C 1
ATOM 973 O O . GLU A 1 120 ? -15.523 -8.711 -1.692 1 94.38 120 GLU A O 1
ATOM 978 N N . ASP A 1 121 ? -15.836 -10.383 -0.242 1 95.75 121 ASP A N 1
ATOM 979 C CA . ASP A 1 121 ? -17.172 -9.945 0.141 1 95.75 121 ASP A CA 1
ATOM 980 C C . ASP A 1 121 ? -17.141 -9.117 1.423 1 95.75 121 ASP A C 1
ATOM 982 O O . ASP A 1 121 ? -18.156 -8.594 1.858 1 95.75 121 ASP A O 1
ATOM 986 N N . ASP A 1 122 ? -16.031 -8.969 2.045 1 93.81 122 ASP A N 1
ATOM 987 C CA . ASP A 1 122 ? -15.859 -8.195 3.271 1 93.81 122 ASP A CA 1
ATOM 988 C C . ASP A 1 122 ? -15.367 -6.785 2.965 1 93.81 122 ASP A C 1
ATOM 990 O O . ASP A 1 122 ? -14.211 -6.586 2.6 1 93.81 122 ASP A O 1
ATOM 994 N N . PRO A 1 123 ? -16.172 -5.871 3.176 1 90.5 123 PRO A N 1
ATOM 995 C CA . PRO A 1 123 ? -15.789 -4.5 2.826 1 90.5 123 PRO A CA 1
ATOM 996 C C . PRO A 1 123 ? -14.695 -3.947 3.736 1 90.5 123 PRO A C 1
ATOM 998 O O . PRO A 1 123 ? -14.055 -2.949 3.4 1 90.5 123 PRO A O 1
ATOM 1001 N N . ASN A 1 124 ? -14.469 -4.547 4.844 1 91.31 124 ASN A N 1
ATOM 1002 C CA . ASN A 1 124 ? -13.477 -4.051 5.797 1 91.31 124 ASN A CA 1
ATOM 1003 C C . ASN A 1 124 ? -12.242 -4.941 5.844 1 91.31 124 ASN A C 1
ATOM 1005 O O . ASN A 1 124 ? -11.414 -4.816 6.742 1 91.31 124 ASN A O 1
ATOM 1009 N N . TYR A 1 125 ? -12.133 -5.773 4.926 1 93.25 125 TYR A N 1
ATOM 1010 C CA . TYR A 1 125 ? -11.07 -6.77 5.016 1 93.25 125 TYR A CA 1
ATOM 1011 C C . TYR A 1 125 ? -9.695 -6.105 4.98 1 93.25 125 TYR A C 1
ATOM 1013 O O . TYR A 1 125 ? -8.812 -6.445 5.777 1 93.25 125 TYR A O 1
ATOM 1021 N N . ILE A 1 126 ? -9.523 -5.203 4.094 1 90.69 126 ILE A N 1
ATOM 1022 C CA . ILE A 1 126 ? -8.219 -4.59 3.896 1 90.69 126 ILE A CA 1
ATOM 1023 C C . ILE A 1 126 ? -7.805 -3.84 5.16 1 90.69 126 ILE A C 1
ATOM 1025 O O . ILE A 1 126 ? -6.641 -3.893 5.57 1 90.69 126 ILE A O 1
ATOM 1029 N N . GLU A 1 127 ? -8.75 -3.201 5.824 1 89 127 GLU A N 1
ATOM 1030 C CA . GLU A 1 127 ? -8.453 -2.418 7.02 1 89 127 GLU A CA 1
ATOM 1031 C C . GLU A 1 127 ? -8.234 -3.322 8.227 1 89 127 GLU A C 1
ATOM 1033 O O . GLU A 1 127 ? -7.562 -2.934 9.188 1 89 127 GLU A O 1
ATOM 1038 N N . ASN A 1 128 ? -8.742 -4.508 8.141 1 90.31 128 ASN A N 1
ATOM 1039 C CA . ASN A 1 128 ? -8.742 -5.336 9.336 1 90.31 128 ASN A CA 1
ATOM 1040 C C . ASN A 1 128 ? -7.773 -6.504 9.219 1 90.31 128 ASN A C 1
ATOM 1042 O O . ASN A 1 128 ? -7.457 -7.16 10.219 1 90.31 128 ASN A O 1
ATOM 1046 N N . SER A 1 129 ? -7.281 -6.734 8.062 1 89.25 129 SER A N 1
ATOM 1047 C CA . SER A 1 129 ? -6.391 -7.871 7.859 1 89.25 129 SER A CA 1
ATOM 1048 C C . SER A 1 129 ? -4.957 -7.527 8.25 1 89.25 129 SER A C 1
ATOM 1050 O O . SER A 1 129 ? -4.566 -6.359 8.234 1 89.25 129 SER A O 1
ATOM 1052 N N . ASN A 1 130 ? -4.234 -8.531 8.523 1 88.56 130 ASN A N 1
ATOM 1053 C CA . ASN A 1 130 ? -2.82 -8.367 8.844 1 88.56 130 ASN A CA 1
ATOM 1054 C C . ASN A 1 130 ? -1.969 -8.273 7.582 1 88.56 130 ASN A C 1
ATOM 1056 O O . ASN A 1 130 ? -2.387 -8.719 6.512 1 88.56 130 ASN A O 1
ATOM 1060 N N . TYR A 1 131 ? -0.809 -7.605 7.805 1 89.12 131 TYR A N 1
ATOM 1061 C CA . TYR A 1 131 ? 0.161 -7.652 6.719 1 89.12 131 TYR A CA 1
ATOM 1062 C C . TYR A 1 131 ? 0.557 -9.086 6.398 1 89.12 131 TYR A C 1
ATOM 1064 O O . TYR A 1 131 ? 0.718 -9.906 7.301 1 89.12 131 TYR A O 1
ATOM 1072 N N . PHE A 1 132 ? 0.729 -9.336 5.117 1 95 132 PHE A N 1
ATOM 1073 C CA . PHE A 1 132 ? 1.125 -10.648 4.617 1 95 132 PHE A CA 1
ATOM 1074 C C . PHE A 1 132 ? 0.118 -11.711 5.035 1 95 132 PHE A C 1
ATOM 1076 O O . PHE A 1 132 ? 0.495 -12.844 5.344 1 95 132 PHE A O 1
ATOM 1083 N N . ALA A 1 133 ? -1.098 -11.391 5.172 1 94.75 133 ALA A N 1
ATOM 1084 C CA . ALA A 1 133 ? -2.166 -12.312 5.535 1 94.75 133 ALA A CA 1
ATOM 1085 C C . ALA A 1 133 ? -2.232 -13.484 4.559 1 94.75 133 ALA A C 1
ATOM 1087 O O . ALA A 1 133 ? -2.684 -14.578 4.918 1 94.75 133 ALA A O 1
ATOM 1088 N N . TRP A 1 134 ? -1.744 -13.289 3.352 1 95.44 134 TRP A N 1
ATOM 1089 C CA . TRP A 1 134 ? -1.786 -14.312 2.312 1 95.44 134 TRP A CA 1
ATOM 1090 C C . TRP A 1 134 ? -0.946 -15.523 2.707 1 95.44 134 TRP A C 1
ATOM 1092 O O . TRP A 1 134 ? -1.152 -16.625 2.193 1 95.44 134 TRP A O 1
ATOM 1102 N N . VAL A 1 135 ? -0.024 -15.375 3.592 1 95.81 135 VAL A N 1
ATOM 1103 C CA . VAL A 1 135 ? 0.867 -16.453 4.004 1 95.81 135 VAL A CA 1
ATOM 1104 C C . VAL A 1 135 ? 0.055 -17.578 4.637 1 95.81 135 VAL A C 1
ATOM 1106 O O . VAL A 1 135 ? 0.411 -18.766 4.52 1 95.81 135 VAL A O 1
ATOM 1109 N N . LYS A 1 136 ? -1.066 -17.25 5.277 1 94.81 136 LYS A N 1
ATOM 1110 C CA . LYS A 1 136 ? -1.926 -18.234 5.91 1 94.81 136 LYS A CA 1
ATOM 1111 C C . LYS A 1 136 ? -2.549 -19.172 4.871 1 94.81 136 LYS A C 1
ATOM 1113 O O . LYS A 1 136 ? -3.039 -20.25 5.215 1 94.81 136 LYS A O 1
ATOM 1118 N N . TYR A 1 137 ? -2.486 -18.812 3.627 1 94.75 137 TYR A N 1
ATOM 1119 C CA . TYR A 1 137 ? -3.158 -19.562 2.566 1 94.75 137 TYR A CA 1
ATOM 1120 C C . TYR A 1 137 ? -2.16 -20.375 1.763 1 94.75 137 TYR A C 1
ATOM 1122 O O . TYR A 1 137 ? -2.521 -20.984 0.753 1 94.75 137 TYR A O 1
ATOM 1130 N N . LEU A 1 138 ? -0.865 -20.406 2.053 1 91.62 138 LEU A N 1
ATOM 1131 C CA . LEU A 1 138 ? 0.159 -21.156 1.331 1 91.62 138 LEU A CA 1
ATOM 1132 C C . LEU A 1 138 ? -0.105 -22.656 1.41 1 91.62 138 LEU A C 1
ATOM 1134 O O . LEU A 1 138 ? 0.243 -23.391 0.491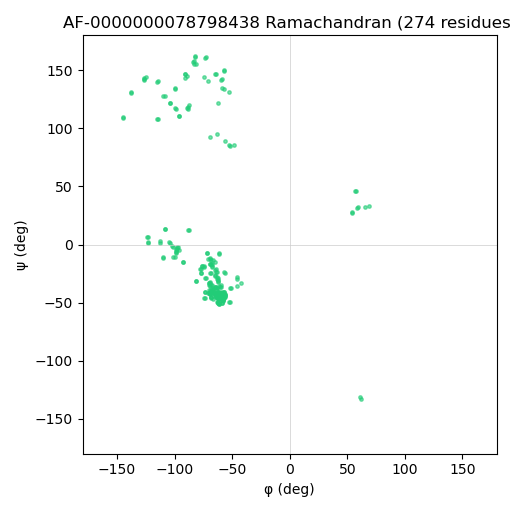 1 91.62 138 LEU A O 1
ATOM 1138 N N . PHE A 1 139 ? -0.725 -23.203 2.477 1 76.19 139 PHE A N 1
ATOM 1139 C CA . PHE A 1 139 ? -0.924 -24.656 2.607 1 76.19 139 PHE A CA 1
ATOM 1140 C C . PHE A 1 139 ? -2.381 -24.969 2.922 1 76.19 139 PHE A C 1
ATOM 1142 O O . PHE A 1 139 ? -3.086 -24.156 3.518 1 76.19 139 PHE A O 1
ATOM 1149 N N . MET B 1 1 ? -4.332 -5.078 6.48 1 29.41 1 MET B N 1
ATOM 1150 C CA . MET B 1 1 ? -3.984 -3.854 7.199 1 29.41 1 MET B CA 1
ATOM 1151 C C . MET B 1 1 ? -3.229 -4.176 8.484 1 29.41 1 MET B C 1
ATOM 1153 O O . MET B 1 1 ? -3.189 -5.328 8.914 1 29.41 1 MET B O 1
ATOM 1157 N N . LYS B 1 2 ? -2.859 -2.953 9.133 1 42.38 2 LYS B N 1
ATOM 1158 C CA . LYS B 1 2 ? -1.811 -2.572 10.07 1 42.38 2 LYS B CA 1
ATOM 1159 C C . LYS B 1 2 ? -1.945 -3.334 11.383 1 42.38 2 LYS B C 1
ATOM 1161 O O . LYS B 1 2 ? -3.057 -3.543 11.875 1 42.38 2 LYS B O 1
ATOM 1166 N N . LYS B 1 3 ? -0.856 -3.977 11.586 1 51.06 3 LYS B N 1
ATOM 1167 C CA . LYS B 1 3 ? -0.796 -4.473 12.953 1 51.06 3 LYS B CA 1
ATOM 1168 C C . LYS B 1 3 ? -0.945 -3.336 13.961 1 51.06 3 LYS B C 1
ATOM 1170 O O . LYS B 1 3 ? -0.253 -2.318 13.859 1 51.06 3 LYS B O 1
ATOM 1175 N N . VAL B 1 4 ? -2.121 -3.105 14.266 1 54.03 4 VAL B N 1
ATOM 1176 C CA . VAL B 1 4 ? -2.227 -2.293 15.477 1 54.03 4 VAL B CA 1
ATOM 1177 C C . VAL B 1 4 ? -1.414 -2.932 16.609 1 54.03 4 VAL B C 1
ATOM 1179 O O . VAL B 1 4 ? -1.683 -4.066 17 1 54.03 4 VAL B O 1
ATOM 1182 N N . TYR B 1 5 ? -0.15 -2.555 16.547 1 56.81 5 TYR B N 1
ATOM 1183 C CA . TYR B 1 5 ? 0.597 -3.037 17.703 1 56.81 5 TYR B CA 1
ATOM 1184 C C . TYR B 1 5 ? 0.151 -2.326 18.969 1 56.81 5 TYR B C 1
ATOM 1186 O O . TYR B 1 5 ? 0.398 -1.13 19.141 1 56.81 5 TYR B O 1
ATOM 1194 N N . CYS B 1 6 ? -0.833 -3.043 19.578 1 55.69 6 CYS B N 1
ATOM 1195 C CA . CYS B 1 6 ? -1.344 -2.578 20.859 1 55.69 6 CYS B CA 1
ATOM 1196 C C . CYS B 1 6 ? -0.312 -2.781 21.969 1 55.69 6 CYS B C 1
ATOM 1198 O O . CYS B 1 6 ? 0.451 -3.748 21.938 1 55.69 6 CYS B O 1
ATOM 1200 N N . ASN B 1 7 ? -0.32 -1.757 22.797 1 55.81 7 ASN B N 1
ATOM 1201 C CA . ASN B 1 7 ? 0.426 -1.734 24.047 1 55.81 7 ASN B CA 1
ATOM 1202 C C . ASN B 1 7 ? 1.932 -1.688 23.797 1 55.81 7 ASN B C 1
ATOM 1204 O O . ASN B 1 7 ? 2.699 -2.34 24.516 1 55.81 7 ASN B O 1
ATOM 1208 N N . ASN B 1 8 ? 2.182 -0.99 22.688 1 59.97 8 ASN B N 1
ATOM 1209 C CA . ASN B 1 8 ? 3.594 -0.876 22.344 1 59.97 8 ASN B CA 1
ATOM 1210 C C . ASN B 1 8 ? 4.242 0.329 23.016 1 59.97 8 ASN B C 1
ATOM 1212 O O . ASN B 1 8 ? 3.631 1.396 23.109 1 59.97 8 ASN B O 1
ATOM 1216 N N . LEU B 1 9 ? 5.156 0.04 23.797 1 60.19 9 LEU B N 1
ATOM 1217 C CA . LEU B 1 9 ? 5.918 1.063 24.5 1 60.19 9 LEU B CA 1
ATOM 1218 C C . LEU B 1 9 ? 6.27 2.221 23.578 1 60.19 9 LEU B C 1
ATOM 1220 O O . LEU B 1 9 ? 6.234 3.383 23.984 1 60.19 9 LEU B O 1
ATOM 1224 N N . LEU B 1 10 ? 6.473 1.908 22.359 1 57.81 10 LEU B N 1
ATOM 1225 C CA . LEU B 1 10 ? 6.82 2.939 21.391 1 57.81 10 LEU B CA 1
ATOM 1226 C C . LEU B 1 10 ? 5.641 3.873 21.141 1 57.81 10 LEU B C 1
ATOM 1228 O O . LEU B 1 10 ? 5.812 5.094 21.078 1 57.81 10 LEU B O 1
ATOM 1232 N N . ALA B 1 11 ? 4.531 3.268 20.969 1 59 11 ALA B N 1
ATOM 1233 C CA . ALA B 1 11 ? 3.336 4.086 20.797 1 59 11 ALA B CA 1
ATOM 1234 C C . ALA B 1 11 ? 3.111 5 21.984 1 59 11 ALA B C 1
ATOM 1236 O O . ALA B 1 11 ? 2.775 6.176 21.828 1 59 11 ALA B O 1
ATOM 1237 N N . LYS B 1 12 ? 3.291 4.469 23.188 1 61.06 12 LYS B N 1
ATOM 1238 C CA . LYS B 1 12 ? 3.113 5.246 24.422 1 61.06 12 LYS B CA 1
ATOM 1239 C C . LYS B 1 12 ? 4.07 6.43 24.453 1 61.06 12 LYS B C 1
ATOM 1241 O O . LYS B 1 12 ? 3.688 7.531 24.875 1 61.06 12 LYS B O 1
ATOM 1246 N N . LEU B 1 13 ? 5.184 6.148 23.938 1 57.25 13 LEU B N 1
ATOM 1247 C CA . LEU B 1 13 ? 6.203 7.191 23.938 1 57.25 13 LEU B CA 1
ATOM 1248 C C . LEU B 1 13 ? 5.871 8.273 22.906 1 57.25 13 LEU B C 1
ATOM 1250 O O . LEU B 1 13 ? 5.973 9.461 23.203 1 57.25 13 LEU B O 1
ATOM 1254 N N . LEU B 1 14 ? 5.508 7.82 21.734 1 57.06 14 LEU B N 1
ATOM 1255 C CA . LEU B 1 14 ? 5.281 8.758 20.641 1 57.06 14 LEU B CA 1
ATOM 1256 C C . LEU B 1 14 ? 3.98 9.531 20.844 1 57.06 14 LEU B C 1
ATOM 1258 O O . LEU B 1 14 ? 3.865 10.68 20.422 1 57.06 14 LEU B O 1
ATOM 1262 N N . LEU B 1 15 ? 3.094 8.844 21.516 1 55.97 15 LEU B N 1
ATOM 1263 C CA . LEU B 1 15 ? 1.778 9.453 21.688 1 55.97 15 LEU B CA 1
ATOM 1264 C C . LEU B 1 15 ? 1.643 10.055 23.078 1 55.97 15 LEU B C 1
ATOM 1266 O O . LEU B 1 15 ? 0.542 10.422 23.5 1 55.97 15 LEU B O 1
ATOM 1270 N N . ALA B 1 16 ? 2.646 9.898 23.859 1 49.03 16 ALA B N 1
ATOM 1271 C CA . ALA B 1 16 ? 2.607 10.391 25.234 1 49.03 16 ALA B CA 1
ATOM 1272 C C . ALA B 1 16 ? 2.051 11.812 25.281 1 49.03 16 ALA B C 1
ATOM 1274 O O . ALA B 1 16 ? 1.337 12.172 26.234 1 49.03 16 ALA B O 1
ATOM 1275 N N . PHE B 1 17 ? 2.285 12.43 24.188 1 45.12 17 PHE B N 1
ATOM 1276 C CA . PHE B 1 17 ? 1.854 13.82 24.266 1 45.12 17 PHE B CA 1
ATOM 1277 C C . PHE B 1 17 ? 0.681 14.078 23.328 1 45.12 17 PHE B C 1
ATOM 1279 O O . PHE B 1 17 ? 0.299 15.227 23.109 1 45.12 17 PHE B O 1
ATOM 1286 N N . SER B 1 18 ? 0.293 13 22.672 1 54.31 18 SER B N 1
ATOM 1287 C CA . SER B 1 18 ? -0.793 13.234 21.719 1 54.31 18 SER B CA 1
ATOM 1288 C C . SER B 1 18 ? -2.137 12.805 22.312 1 54.31 18 SER B C 1
ATOM 1290 O O . SER B 1 18 ? -2.195 11.922 23.156 1 54.31 18 SER B O 1
ATOM 1292 N N . SER B 1 19 ? -3.092 13.594 22.172 1 51.75 19 SER B N 1
ATOM 1293 C CA . SER B 1 19 ? -4.453 13.242 22.562 1 51.75 19 SER B CA 1
ATOM 1294 C C . SER B 1 19 ? -4.969 12.047 21.766 1 51.75 19 SER B C 1
ATOM 1296 O O . SER B 1 19 ? -5.98 11.445 22.125 1 51.75 19 SER B O 1
ATOM 1298 N N . CYS B 1 20 ? -4.141 11.742 20.859 1 60.38 20 CYS B N 1
ATOM 1299 C CA . CYS B 1 20 ? -4.566 10.633 20.016 1 60.38 20 CYS B CA 1
ATOM 1300 C C . CYS B 1 20 ? -4.078 9.297 20.562 1 60.38 20 CYS B C 1
ATOM 1302 O O . CYS B 1 20 ? -3.037 9.242 21.219 1 60.38 20 CYS B O 1
ATOM 1304 N N . HIS B 1 21 ? -4.852 8.414 20.422 1 69.69 21 HIS B N 1
ATOM 1305 C CA . HIS B 1 21 ? -4.516 7.113 21 1 69.69 21 HIS B CA 1
ATOM 1306 C C . HIS B 1 21 ? -3.879 6.203 19.953 1 69.69 21 HIS B C 1
ATOM 1308 O O . HIS B 1 21 ? -3.438 5.098 20.266 1 69.69 21 HIS B O 1
ATOM 1314 N N . THR B 1 22 ? -3.867 6.789 18.688 1 73.06 22 THR B N 1
ATOM 1315 C CA . THR B 1 22 ? -3.348 5.949 17.609 1 73.06 22 THR B CA 1
ATOM 1316 C C . THR B 1 22 ? -2.455 6.762 16.688 1 73.06 22 THR B C 1
ATOM 1318 O O . THR B 1 22 ? -2.746 7.922 16.391 1 73.06 22 THR B O 1
ATOM 1321 N N . ILE B 1 23 ? -1.236 6.18 16.406 1 73.31 23 ILE B N 1
ATOM 1322 C CA . ILE B 1 23 ? -0.315 6.848 15.492 1 73.31 23 ILE B CA 1
ATOM 1323 C C . ILE B 1 23 ? 0.097 5.887 14.375 1 73.31 23 ILE B C 1
ATOM 1325 O O . ILE B 1 23 ? 0.233 4.684 14.602 1 73.31 23 ILE B O 1
ATOM 1329 N N . THR B 1 24 ? 0.183 6.512 13.188 1 75.06 24 THR B N 1
ATOM 1330 C CA . THR B 1 24 ? 0.643 5.734 12.039 1 75.06 24 THR B CA 1
ATOM 1331 C C . THR B 1 24 ? 2.127 5.98 11.781 1 75.06 24 THR B C 1
ATOM 1333 O O . THR B 1 24 ? 2.545 7.121 11.578 1 75.06 24 THR B O 1
ATOM 1336 N N . ILE B 1 25 ? 2.928 4.973 11.898 1 76.81 25 ILE B N 1
ATOM 1337 C CA . ILE B 1 25 ? 4.348 5.02 11.562 1 76.81 25 ILE B CA 1
ATOM 1338 C C . ILE B 1 25 ? 4.625 4.109 10.367 1 76.81 25 ILE B C 1
ATOM 1340 O O . ILE B 1 25 ? 4.707 2.889 10.516 1 76.81 25 ILE B O 1
ATOM 1344 N N . GLY B 1 26 ? 4.879 4.828 9.242 1 80.44 26 GLY B N 1
ATOM 1345 C CA . GLY B 1 26 ? 4.996 4.043 8.023 1 80.44 26 GLY B CA 1
ATOM 1346 C C . GLY B 1 26 ? 3.73 3.283 7.68 1 80.44 26 GLY B C 1
ATOM 1347 O O . GLY B 1 26 ? 2.643 3.861 7.641 1 80.44 26 GLY B O 1
ATOM 1348 N N . PRO B 1 27 ? 4.027 1.942 7.391 1 78.44 27 PRO B N 1
ATOM 1349 C CA . PRO B 1 27 ? 2.836 1.156 7.066 1 78.44 27 PRO B CA 1
ATOM 1350 C C . PRO B 1 27 ? 2.18 0.543 8.305 1 78.44 27 PRO B C 1
ATOM 1352 O O . PRO B 1 27 ? 1.229 -0.234 8.18 1 78.44 27 PRO B O 1
ATOM 1355 N N . PHE B 1 28 ? 2.65 1.055 9.484 1 79.31 28 PHE B N 1
ATOM 1356 C CA . PHE B 1 28 ? 2.156 0.437 10.711 1 79.31 28 PHE B CA 1
ATOM 1357 C C . PHE B 1 28 ? 1.33 1.428 11.523 1 79.31 28 PHE B C 1
ATOM 1359 O O . PHE B 1 28 ? 1.653 2.615 11.578 1 79.31 28 PHE B O 1
ATOM 1366 N N . VAL B 1 29 ? 0.307 0.849 12.031 1 77.06 29 VAL B N 1
ATOM 1367 C CA . VAL B 1 29 ? -0.533 1.623 12.938 1 77.06 29 VAL B CA 1
ATOM 1368 C C . VAL B 1 29 ? -0.261 1.202 14.383 1 77.06 29 VAL B C 1
ATOM 1370 O O . VAL B 1 29 ? -0.385 0.024 14.719 1 77.06 29 VAL B O 1
ATOM 1373 N N . LEU B 1 30 ? 0.128 2.131 15.172 1 77.5 30 LEU B N 1
ATOM 1374 C CA . LEU B 1 30 ? 0.41 1.879 16.578 1 77.5 30 LEU B CA 1
ATOM 1375 C C . LEU B 1 30 ? -0.662 2.5 17.469 1 77.5 30 LEU B C 1
ATOM 1377 O O . LEU B 1 30 ? -1.075 3.641 17.25 1 77.5 30 LEU B O 1
ATOM 1381 N N . SER B 1 31 ? -1.195 1.671 18.344 1 76.12 31 SER B N 1
ATOM 1382 C CA . SER B 1 31 ? -2.225 2.184 19.234 1 76.12 31 SER B CA 1
ATOM 1383 C C . SER B 1 31 ? -1.878 1.897 20.703 1 76.12 31 SER B C 1
ATOM 1385 O O . SER B 1 31 ? -1.304 0.853 21.016 1 76.12 31 SER B O 1
ATOM 1387 N N . LYS B 1 32 ? -2.211 2.824 21.562 1 75.12 32 LYS B N 1
ATOM 1388 C CA . LYS B 1 32 ? -2.074 2.635 23 1 75.12 32 LYS B CA 1
ATOM 1389 C C . LYS B 1 32 ? -3.191 1.749 23.547 1 75.12 32 LYS B C 1
ATOM 1391 O O . LYS B 1 32 ? -3.049 1.148 24.625 1 75.12 32 LYS B O 1
ATOM 1396 N N . ARG B 1 33 ? -4.246 1.714 22.891 1 73.81 33 ARG B N 1
ATOM 1397 C CA . ARG B 1 33 ? -5.41 0.946 23.328 1 73.81 33 ARG B CA 1
ATOM 1398 C C . ARG B 1 33 ? -5.379 -0.466 22.75 1 73.81 33 ARG B C 1
ATOM 1400 O O . ARG B 1 33 ? -4.82 -0.693 21.672 1 73.81 33 ARG B O 1
ATOM 1407 N N . PRO B 1 34 ? -5.91 -1.368 23.562 1 76.94 34 PRO B N 1
ATOM 1408 C CA . PRO B 1 34 ? -6.023 -2.719 23.016 1 76.94 34 PRO B CA 1
ATOM 1409 C C . PRO B 1 34 ? -6.84 -2.76 21.719 1 76.94 34 PRO B C 1
ATOM 1411 O O . PRO B 1 34 ? -7.68 -1.886 21.484 1 76.94 34 PRO B O 1
ATOM 1414 N N . GLU B 1 35 ? -6.543 -3.684 20.844 1 75.31 35 GLU B N 1
ATOM 1415 C CA . GLU B 1 35 ? -7.148 -3.838 19.516 1 75.31 35 GLU B CA 1
ATOM 1416 C C . GLU B 1 35 ? -8.672 -3.857 19.609 1 75.31 35 GLU B C 1
ATOM 1418 O O . GLU B 1 35 ? -9.359 -3.309 18.75 1 75.31 35 GLU B O 1
ATOM 1423 N N . GLU B 1 36 ? -9.188 -4.445 20.609 1 79.19 36 GLU B N 1
ATOM 1424 C CA . GLU B 1 36 ? -10.633 -4.621 20.766 1 79.19 36 GLU B CA 1
ATOM 1425 C C . GLU B 1 36 ? -11.328 -3.279 20.984 1 79.19 36 GLU B C 1
ATOM 1427 O O . GLU B 1 36 ? -12.531 -3.16 20.766 1 79.19 36 GLU B O 1
ATOM 1432 N N . LYS B 1 37 ? -10.609 -2.312 21.375 1 81 37 LYS B N 1
ATOM 1433 C CA . LYS B 1 37 ? -11.203 -1.017 21.688 1 81 37 LYS B CA 1
ATOM 1434 C C . LYS B 1 37 ? -11.086 -0.054 20.516 1 81 37 LYS B C 1
ATOM 1436 O O . LYS B 1 37 ? -11.609 1.063 20.562 1 81 37 LYS B O 1
ATOM 1441 N N . ILE B 1 38 ? -10.461 -0.561 19.547 1 83.38 38 ILE B N 1
ATOM 1442 C CA . ILE B 1 38 ? -10.32 0.295 18.375 1 83.38 38 ILE B CA 1
ATOM 1443 C C . ILE B 1 38 ? -11.531 0.118 17.453 1 83.38 38 ILE B C 1
ATOM 1445 O O . ILE B 1 38 ? -11.781 -0.983 16.953 1 83.38 38 ILE B O 1
ATOM 1449 N N . THR B 1 39 ? -12.203 1.199 17.328 1 88.56 39 THR B N 1
ATOM 1450 C CA . THR B 1 39 ? -13.398 1.155 16.5 1 88.56 39 THR B CA 1
ATOM 1451 C C . THR B 1 39 ? -13.016 1.076 15.016 1 88.56 39 THR B C 1
ATOM 1453 O O . THR B 1 39 ? -11.883 1.397 14.648 1 88.56 39 THR B O 1
ATOM 1456 N N . GLN B 1 40 ? -13.961 0.637 14.25 1 90.56 40 GLN B N 1
ATOM 1457 C CA . GLN B 1 40 ? -13.734 0.563 12.805 1 90.56 40 GLN B CA 1
ATOM 1458 C C . GLN B 1 40 ? -13.43 1.942 12.227 1 90.56 40 GLN B C 1
ATOM 1460 O O . GLN B 1 40 ? -12.625 2.07 11.305 1 90.56 40 GLN B O 1
ATOM 1465 N N . LYS B 1 41 ? -14.094 2.863 12.797 1 91.75 41 LYS B N 1
ATOM 1466 C CA . LYS B 1 41 ? -13.891 4.246 12.375 1 91.75 41 LYS B CA 1
ATOM 1467 C C . LYS B 1 41 ? -12.422 4.652 12.516 1 91.75 41 LYS B C 1
ATOM 1469 O O . LYS B 1 41 ? -11.836 5.215 11.586 1 91.75 41 LYS B O 1
ATOM 1474 N N . VAL B 1 42 ? -11.82 4.344 13.57 1 89 42 VAL B N 1
ATOM 1475 C CA . VAL B 1 42 ? -10.422 4.668 13.852 1 89 42 VAL B CA 1
ATOM 1476 C C . VAL B 1 42 ? -9.516 3.842 12.953 1 89 42 VAL B C 1
ATOM 1478 O O . VAL B 1 42 ? -8.516 4.352 12.438 1 89 42 VAL B O 1
ATOM 1481 N N . ARG B 1 43 ? -9.891 2.658 12.781 1 88.81 43 ARG B N 1
ATOM 1482 C CA . ARG B 1 43 ? -9.109 1.802 11.891 1 88.81 43 ARG B CA 1
ATOM 1483 C C . ARG B 1 43 ? -9.094 2.361 10.477 1 88.81 43 ARG B C 1
ATOM 1485 O O . ARG B 1 43 ? -8.039 2.439 9.844 1 88.81 43 ARG B O 1
ATOM 1492 N N . ASN B 1 44 ? -10.219 2.74 10.016 1 92.12 44 ASN B N 1
ATOM 1493 C CA . ASN B 1 44 ? -10.32 3.336 8.688 1 92.12 44 ASN B CA 1
ATOM 1494 C C . ASN B 1 44 ? -9.453 4.586 8.57 1 92.12 44 ASN B C 1
ATOM 1496 O O . ASN B 1 44 ? -8.734 4.758 7.582 1 92.12 44 ASN B O 1
ATOM 1500 N N . HIS B 1 45 ? -9.523 5.371 9.586 1 92.56 45 HIS B N 1
ATOM 1501 C CA . HIS B 1 45 ? -8.758 6.613 9.641 1 92.56 45 HIS B CA 1
ATOM 1502 C C . HIS B 1 45 ? -7.258 6.34 9.523 1 92.56 45 HIS B C 1
ATOM 1504 O O . HIS B 1 45 ? -6.59 6.883 8.648 1 92.56 45 HIS B O 1
ATOM 1510 N N . GLU B 1 46 ? -6.781 5.426 10.32 1 89.06 46 GLU B N 1
ATOM 1511 C CA . GLU B 1 46 ? -5.355 5.121 10.375 1 89.06 46 GLU B CA 1
ATOM 1512 C C . GLU B 1 46 ? -4.891 4.422 9.102 1 89.06 46 GLU B C 1
ATOM 1514 O O . GLU B 1 46 ? -3.758 4.613 8.656 1 89.06 46 GLU B O 1
ATOM 1519 N N . CYS B 1 47 ? -5.746 3.645 8.539 1 90.75 47 CYS B N 1
ATOM 1520 C CA . CYS B 1 47 ? -5.387 2.955 7.301 1 90.75 47 CYS B CA 1
ATOM 1521 C C . CYS B 1 47 ? -5.266 3.938 6.145 1 90.75 47 CYS B C 1
ATOM 1523 O O . CYS B 1 47 ? -4.457 3.74 5.238 1 90.75 47 CYS B O 1
ATOM 1525 N N . THR B 1 48 ? -6.059 4.945 6.184 1 93.38 48 THR B N 1
ATOM 1526 C CA . THR B 1 48 ? -5.91 6 5.191 1 93.38 48 THR B CA 1
ATOM 1527 C C . THR B 1 48 ? -4.523 6.629 5.273 1 93.38 48 THR B C 1
ATOM 1529 O O . THR B 1 48 ? -3.873 6.852 4.25 1 93.38 48 THR B O 1
ATOM 1532 N N . HIS B 1 49 ? -4.039 6.852 6.473 1 93 49 HIS B N 1
ATOM 1533 C CA . HIS B 1 49 ? -2.691 7.387 6.645 1 93 49 HIS B CA 1
ATOM 1534 C C . HIS B 1 49 ? -1.64 6.406 6.137 1 93 49 HIS B C 1
ATOM 1536 O O . HIS B 1 49 ? -0.655 6.812 5.516 1 93 49 HIS B O 1
ATOM 1542 N N . ALA B 1 50 ? -1.891 5.176 6.465 1 90.38 50 ALA B N 1
ATOM 1543 C CA . ALA B 1 50 ? -0.956 4.164 5.973 1 90.38 50 ALA B CA 1
ATOM 1544 C C . ALA B 1 50 ? -0.888 4.176 4.449 1 90.38 50 ALA B C 1
ATOM 1546 O O . ALA B 1 50 ? 0.198 4.094 3.869 1 90.38 50 ALA B O 1
ATOM 1547 N N . ARG B 1 51 ? -2.031 4.234 3.871 1 91.81 51 ARG B N 1
ATOM 1548 C CA . ARG B 1 51 ? -2.082 4.312 2.414 1 91.81 51 ARG B CA 1
ATOM 1549 C C . ARG B 1 51 ? -1.374 5.562 1.905 1 91.81 51 ARG B C 1
ATOM 1551 O O . ARG B 1 51 ? -0.623 5.504 0.93 1 91.81 51 ARG B O 1
ATOM 1558 N N . GLN B 1 52 ? -1.588 6.648 2.551 1 94.25 52 GLN B N 1
ATOM 1559 C CA . GLN B 1 52 ? -0.931 7.902 2.189 1 94.25 52 GLN B CA 1
ATOM 1560 C C . GLN B 1 52 ? 0.587 7.77 2.273 1 94.25 52 GLN B C 1
ATOM 1562 O O . GLN B 1 52 ? 1.306 8.219 1.379 1 94.25 52 GLN B O 1
ATOM 1567 N N . TRP B 1 53 ? 1.042 7.172 3.316 1 93.31 53 TRP B N 1
ATOM 1568 C CA . TRP B 1 53 ? 2.477 6.957 3.48 1 93.31 53 TRP B CA 1
ATOM 1569 C C . TRP B 1 53 ? 3.035 6.117 2.338 1 93.31 53 TRP B C 1
ATOM 1571 O O . TRP B 1 53 ? 4.059 6.465 1.743 1 93.31 53 TRP B O 1
ATOM 1581 N N . VAL B 1 54 ? 2.359 5.066 2.027 1 91.69 54 VAL B N 1
ATOM 1582 C CA . VAL B 1 54 ? 2.816 4.164 0.972 1 91.69 54 VAL B CA 1
ATOM 1583 C C . VAL B 1 54 ? 2.863 4.914 -0.358 1 91.69 54 VAL B C 1
ATOM 1585 O O . VAL B 1 54 ? 3.836 4.797 -1.107 1 91.69 54 VAL B O 1
ATOM 1588 N N . GLU B 1 55 ? 1.836 5.633 -0.652 1 93.56 55 GLU B N 1
ATOM 1589 C CA . GLU B 1 55 ? 1.774 6.387 -1.9 1 93.56 55 GLU B CA 1
ATOM 1590 C C . GLU B 1 55 ? 2.955 7.348 -2.023 1 93.56 55 GLU B C 1
ATOM 1592 O O . GLU B 1 55 ? 3.619 7.391 -3.062 1 93.56 55 GLU B O 1
ATOM 1597 N N . MET B 1 56 ? 3.207 8.008 -0.996 1 94.75 56 MET B N 1
ATOM 1598 C CA . MET B 1 56 ? 4.297 8.977 -1.004 1 94.75 56 MET B CA 1
ATOM 1599 C C . MET B 1 56 ? 5.648 8.281 -1.079 1 94.75 56 MET B C 1
ATOM 1601 O O . MET B 1 56 ? 6.547 8.727 -1.793 1 94.75 56 MET B O 1
ATOM 1605 N N . ALA B 1 57 ? 5.75 7.219 -0.331 1 93.25 57 ALA B N 1
ATOM 1606 C CA . ALA B 1 57 ? 7.008 6.477 -0.31 1 93.25 57 ALA B CA 1
ATOM 1607 C C . ALA B 1 57 ? 7.316 5.879 -1.682 1 93.25 57 ALA B C 1
ATOM 1609 O O . ALA B 1 57 ? 8.438 5.992 -2.178 1 93.25 57 ALA B O 1
ATOM 1610 N N . VAL B 1 58 ? 6.344 5.301 -2.293 1 90.5 58 VAL B N 1
ATOM 1611 C CA . VAL B 1 58 ? 6.539 4.656 -3.586 1 90.5 58 VAL B CA 1
ATOM 1612 C C . VAL B 1 58 ? 6.828 5.711 -4.652 1 90.5 58 VAL B C 1
ATOM 1614 O O . VAL B 1 58 ? 7.746 5.547 -5.461 1 90.5 58 VAL B O 1
ATOM 1617 N N . ALA B 1 59 ? 6.09 6.75 -4.66 1 93.25 59 ALA B N 1
ATOM 1618 C CA . ALA B 1 59 ? 6.289 7.805 -5.652 1 93.25 59 ALA B CA 1
ATOM 1619 C C . ALA B 1 59 ? 7.668 8.438 -5.504 1 93.25 59 ALA B C 1
ATOM 1621 O O . ALA B 1 59 ? 8.43 8.523 -6.477 1 93.25 59 ALA B O 1
ATOM 1622 N N . THR B 1 60 ? 8.039 8.836 -4.363 1 95.5 60 THR B N 1
ATOM 1623 C CA . THR B 1 60 ? 9.328 9.469 -4.121 1 95.5 60 THR B CA 1
ATOM 1624 C C . THR B 1 60 ? 10.469 8.469 -4.305 1 95.5 60 THR B C 1
ATOM 1626 O O . THR B 1 60 ? 11.508 8.805 -4.867 1 95.5 60 THR B O 1
ATOM 1629 N N . GLY B 1 61 ? 10.211 7.297 -3.812 1 93.75 61 GLY B N 1
ATOM 1630 C CA . GLY B 1 61 ? 11.219 6.258 -3.994 1 93.75 61 GLY B CA 1
ATOM 1631 C C . GLY B 1 61 ? 11.531 5.984 -5.453 1 93.75 61 GLY B C 1
ATOM 1632 O O . GLY B 1 61 ? 12.695 5.785 -5.812 1 93.75 61 GLY B O 1
ATOM 163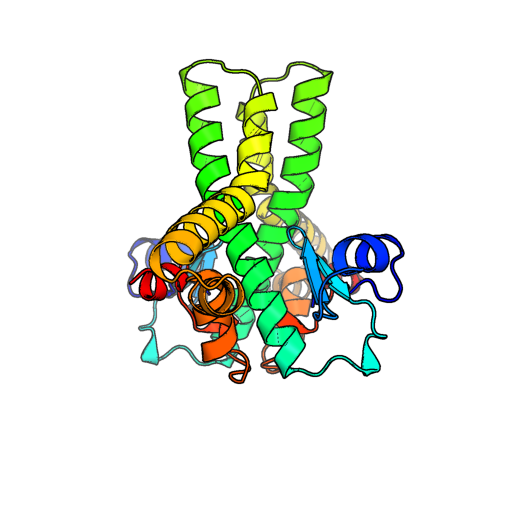3 N N . THR B 1 62 ? 10.547 5.926 -6.277 1 92.56 62 THR B N 1
ATOM 1634 C CA . THR B 1 62 ? 10.734 5.695 -7.703 1 92.56 62 THR B CA 1
ATOM 1635 C C . THR B 1 62 ? 11.539 6.828 -8.336 1 92.56 62 THR B C 1
ATOM 1637 O O . THR B 1 62 ? 12.469 6.582 -9.102 1 92.56 62 THR B O 1
ATOM 1640 N N . VAL B 1 63 ? 11.211 8.047 -8 1 95.06 63 VAL B N 1
ATOM 1641 C CA . VAL B 1 63 ? 11.938 9.203 -8.516 1 95.06 63 VAL B CA 1
ATOM 1642 C C . VAL B 1 63 ? 13.398 9.125 -8.086 1 95.06 63 VAL B C 1
ATOM 1644 O O . VAL B 1 63 ? 14.305 9.297 -8.914 1 95.06 63 VAL B O 1
ATOM 1647 N N . ILE B 1 64 ? 13.625 8.82 -6.855 1 95.5 64 ILE B N 1
ATOM 1648 C CA . ILE B 1 64 ? 14.977 8.727 -6.332 1 95.5 64 ILE B CA 1
ATOM 1649 C C . ILE B 1 64 ? 15.719 7.582 -7.016 1 95.5 64 ILE B C 1
ATOM 1651 O O . ILE B 1 64 ? 16.891 7.715 -7.355 1 95.5 64 ILE B O 1
ATOM 1655 N N . TRP B 1 65 ? 15.016 6.5 -7.137 1 94.19 65 TRP B N 1
ATOM 1656 C CA . TRP B 1 65 ? 15.617 5.348 -7.801 1 94.19 65 TRP B CA 1
ATOM 1657 C C . TRP B 1 65 ? 16.094 5.715 -9.203 1 94.19 65 TRP B C 1
ATOM 1659 O O . TRP B 1 65 ? 17.219 5.387 -9.594 1 94.19 65 TRP B O 1
ATOM 1669 N N . ILE B 1 66 ? 15.297 6.43 -9.977 1 94.56 66 ILE B N 1
ATOM 1670 C CA . ILE B 1 66 ? 15.648 6.863 -11.32 1 94.56 66 ILE B CA 1
ATOM 1671 C C . ILE B 1 66 ? 16.859 7.797 -11.266 1 94.56 66 ILE B C 1
ATOM 1673 O O . ILE B 1 66 ? 17.781 7.672 -12.062 1 94.56 66 ILE B O 1
ATOM 1677 N N . LEU B 1 67 ? 16.859 8.672 -10.297 1 94 67 LEU B N 1
ATOM 1678 C CA . LEU B 1 67 ? 17.969 9.594 -10.125 1 94 67 LEU B CA 1
ATOM 1679 C C . LEU B 1 67 ? 19.25 8.844 -9.773 1 94 67 LEU B C 1
ATOM 1681 O O . LEU B 1 67 ? 20.344 9.211 -10.227 1 94 67 LEU B O 1
ATOM 1685 N N . LEU B 1 68 ? 19.109 7.789 -8.984 1 92.62 68 LEU B N 1
ATOM 1686 C CA . LEU B 1 68 ? 20.25 6.965 -8.641 1 92.62 68 LEU B CA 1
ATOM 1687 C C . LEU B 1 68 ? 20.844 6.312 -9.883 1 92.62 68 LEU B C 1
ATOM 1689 O O . LEU B 1 68 ? 22.078 6.27 -10.039 1 92.62 68 LEU B O 1
ATOM 1693 N N . LEU B 1 69 ? 20.031 5.824 -10.703 1 92.12 69 LEU B N 1
ATOM 1694 C CA . LEU B 1 69 ? 20.484 5.137 -11.906 1 92.12 69 LEU B CA 1
ATOM 1695 C C . LEU B 1 69 ? 21.141 6.109 -12.875 1 92.12 69 LEU B C 1
ATOM 1697 O O . LEU B 1 69 ? 22.141 5.777 -13.508 1 92.12 69 LEU B O 1
ATOM 1701 N N . CYS B 1 70 ? 20.656 7.305 -12.922 1 93.81 70 CYS B N 1
ATOM 1702 C CA . CYS B 1 70 ? 21.125 8.289 -13.891 1 93.81 70 CYS B CA 1
ATOM 1703 C C . CYS B 1 70 ? 22.422 8.945 -13.414 1 93.81 70 CYS B C 1
ATOM 1705 O O . CYS B 1 70 ? 23.281 9.281 -14.227 1 93.81 70 CYS B O 1
ATOM 1707 N N . PHE B 1 71 ? 22.594 9.086 -12.125 1 92.88 71 PHE B N 1
ATOM 1708 C CA . PHE B 1 71 ? 23.688 9.93 -11.641 1 92.88 71 PHE B CA 1
ATOM 1709 C C . PHE B 1 71 ? 24.609 9.141 -10.719 1 92.88 71 PHE B C 1
ATOM 1711 O O . PHE B 1 71 ? 25.531 9.703 -10.125 1 92.88 71 PHE B O 1
ATOM 1718 N N . ASP B 1 72 ? 24.328 7.875 -10.539 1 88.56 72 ASP B N 1
ATOM 1719 C CA . ASP B 1 72 ? 25.156 6.992 -9.711 1 88.56 72 ASP B CA 1
ATOM 1720 C C . ASP B 1 72 ? 25.297 7.539 -8.297 1 88.56 72 ASP B C 1
ATOM 1722 O O . ASP B 1 72 ? 26.406 7.645 -7.77 1 88.56 72 ASP B O 1
ATOM 1726 N N . LEU B 1 73 ? 24.188 7.941 -7.77 1 89.06 73 LEU B N 1
ATOM 1727 C CA . LEU B 1 73 ? 24.156 8.477 -6.41 1 89.06 73 LEU B CA 1
ATOM 1728 C C . LEU B 1 73 ? 24.094 7.352 -5.383 1 89.06 73 LEU B C 1
ATOM 1730 O O . LEU B 1 73 ? 23.875 6.191 -5.742 1 89.06 73 LEU B O 1
ATOM 1734 N N . SER B 1 74 ? 24.438 7.715 -4.195 1 91.12 74 SER B N 1
ATOM 1735 C CA . SER B 1 74 ? 24.391 6.75 -3.102 1 91.12 74 SER B CA 1
ATOM 1736 C C . SER B 1 74 ? 22.969 6.285 -2.82 1 91.12 74 SER B C 1
ATOM 1738 O O . SER B 1 74 ? 22.031 7.074 -2.887 1 91.12 74 SER B O 1
ATOM 1740 N N . ALA B 1 75 ? 22.844 4.984 -2.398 1 92.56 75 ALA B N 1
ATOM 1741 C CA . ALA B 1 75 ? 21.547 4.391 -2.084 1 92.56 75 ALA B CA 1
ATOM 1742 C C . ALA B 1 75 ? 20.984 4.961 -0.787 1 92.56 75 ALA B C 1
ATOM 1744 O O . ALA B 1 75 ? 19.797 4.777 -0.479 1 92.56 75 ALA B O 1
ATOM 1745 N N . TRP B 1 76 ? 21.766 5.758 -0.064 1 92.75 76 TRP B N 1
ATOM 1746 C CA . TRP B 1 76 ? 21.328 6.387 1.172 1 92.75 76 TRP B CA 1
ATOM 1747 C C . TRP B 1 76 ? 20.172 7.359 0.901 1 92.75 76 TRP B C 1
ATOM 1749 O O . TRP B 1 76 ? 19.344 7.605 1.774 1 92.75 76 TRP B O 1
ATOM 1759 N N . TRP B 1 77 ? 20.109 7.816 -0.319 1 93.62 77 TRP B N 1
ATOM 1760 C CA . TRP B 1 77 ? 19.094 8.805 -0.67 1 93.62 77 TRP B CA 1
ATOM 1761 C C . TRP B 1 77 ? 17.703 8.188 -0.626 1 93.62 77 TRP B C 1
ATOM 1763 O O . TRP B 1 77 ? 16.703 8.906 -0.522 1 93.62 77 TRP B O 1
ATOM 1773 N N . LEU B 1 78 ? 17.641 6.863 -0.628 1 94.5 78 LEU B N 1
ATOM 1774 C CA . LEU B 1 78 ? 16.344 6.18 -0.604 1 94.5 78 LEU B CA 1
ATOM 1775 C C . LEU B 1 78 ? 15.672 6.34 0.754 1 94.5 78 LEU B C 1
ATOM 1777 O O . LEU B 1 78 ? 14.469 6.109 0.884 1 94.5 78 LEU B O 1
ATOM 1781 N N . VAL B 1 79 ? 16.375 6.809 1.775 1 93.12 79 VAL B N 1
ATOM 1782 C CA . VAL B 1 79 ? 15.789 7.082 3.086 1 93.12 79 VAL B CA 1
ATOM 1783 C C . VAL B 1 79 ? 14.727 8.164 2.963 1 93.12 79 VAL B C 1
ATOM 1785 O O . VAL B 1 79 ? 13.719 8.141 3.678 1 93.12 79 VAL B O 1
ATOM 1788 N N . LEU B 1 80 ? 14.922 9.062 2.029 1 94.12 80 LEU B N 1
ATOM 1789 C CA . LEU B 1 80 ? 14 10.18 1.839 1 94.12 80 LEU B CA 1
ATOM 1790 C C . LEU B 1 80 ? 12.625 9.68 1.389 1 94.12 80 LEU B C 1
ATOM 1792 O O . LEU B 1 80 ? 11.609 10.328 1.634 1 94.12 80 LEU B O 1
ATOM 1796 N N . ALA B 1 81 ? 12.602 8.508 0.733 1 94.06 81 ALA B N 1
ATOM 1797 C CA . ALA B 1 81 ? 11.328 7.918 0.307 1 94.06 81 ALA B CA 1
ATOM 1798 C C . ALA B 1 81 ? 10.43 7.625 1.506 1 94.06 81 ALA B C 1
ATOM 1800 O O . ALA B 1 81 ? 9.234 7.914 1.477 1 94.06 81 ALA B O 1
ATOM 1801 N N . GLY B 1 82 ? 10.984 7.105 2.562 1 92 82 GLY B N 1
ATOM 1802 C CA . GLY B 1 82 ? 10.234 6.797 3.771 1 92 82 GLY B CA 1
ATOM 1803 C C . GLY B 1 82 ? 9.867 8.031 4.574 1 92 82 GLY B C 1
ATOM 1804 O O . GLY B 1 82 ? 8.922 8.008 5.363 1 92 82 GLY B O 1
ATOM 1805 N N . LEU B 1 83 ? 10.562 9.141 4.34 1 95.38 83 LEU B N 1
ATOM 1806 C CA . LEU B 1 83 ? 10.375 10.344 5.137 1 95.38 83 LEU B CA 1
ATOM 1807 C C . LEU B 1 83 ? 9.477 11.344 4.41 1 95.38 83 LEU B C 1
ATOM 1809 O O . LEU B 1 83 ? 9.023 12.32 5.004 1 95.38 83 LEU B O 1
ATOM 1813 N N . ALA B 1 84 ? 9.234 11.055 3.178 1 96.56 84 ALA B N 1
ATOM 1814 C CA . ALA B 1 84 ? 8.523 12.008 2.332 1 96.56 84 ALA B CA 1
ATOM 1815 C C . ALA B 1 84 ? 7.168 12.367 2.93 1 96.56 84 ALA B C 1
ATOM 1817 O O . ALA B 1 84 ? 6.785 13.539 2.967 1 96.56 84 ALA B O 1
ATOM 1818 N N . PHE B 1 85 ? 6.379 11.406 3.438 1 96 85 PHE B N 1
ATOM 1819 C CA . PHE B 1 85 ? 5.074 11.609 4.059 1 96 85 PHE B CA 1
ATOM 1820 C C . PHE B 1 85 ? 5.184 12.547 5.254 1 96 85 PHE B C 1
ATOM 1822 O O . PHE B 1 85 ? 4.418 13.5 5.379 1 96 85 PHE B O 1
ATOM 1829 N N . TYR B 1 86 ? 6.141 12.352 6.055 1 93.81 86 TYR B N 1
ATOM 1830 C CA . TYR B 1 86 ? 6.293 13.109 7.289 1 93.81 86 TYR B CA 1
ATOM 1831 C C . TYR B 1 86 ? 6.762 14.531 7 1 93.81 86 TYR B C 1
ATOM 1833 O O . TYR B 1 86 ? 6.328 15.477 7.66 1 93.81 86 TYR B O 1
ATOM 1841 N N . LEU B 1 87 ? 7.652 14.602 6.086 1 95.56 87 LEU B N 1
ATOM 1842 C CA . LEU B 1 87 ? 8.141 15.922 5.703 1 95.56 87 LEU B CA 1
ATOM 1843 C C . LEU B 1 87 ? 7.012 16.781 5.152 1 95.56 87 LEU B C 1
ATOM 1845 O O . LEU B 1 87 ? 6.84 17.938 5.57 1 95.56 87 LEU B O 1
ATOM 1849 N N . TRP B 1 88 ? 6.289 16.25 4.211 1 96.44 88 TRP B N 1
ATOM 1850 C CA . TRP B 1 88 ? 5.16 16.984 3.654 1 96.44 88 TRP B CA 1
ATOM 1851 C C . TRP B 1 88 ? 4.152 17.344 4.742 1 96.44 88 TRP B C 1
ATOM 1853 O O . TRP B 1 88 ? 3.668 18.469 4.797 1 96.44 88 TRP B O 1
ATOM 1863 N N . TYR B 1 89 ? 3.801 16.359 5.555 1 95.12 89 TYR B N 1
ATOM 1864 C CA . TYR B 1 89 ? 2.881 16.562 6.668 1 95.12 89 TYR B CA 1
ATOM 1865 C C . TYR B 1 89 ? 3.34 17.719 7.543 1 95.12 89 TYR B C 1
ATOM 1867 O O . TYR B 1 89 ? 2.561 18.625 7.836 1 95.12 89 TYR B O 1
ATOM 1875 N N . GLY B 1 90 ? 4.582 17.703 7.926 1 94.31 90 GLY B N 1
ATOM 1876 C CA . GLY B 1 90 ? 5.145 18.734 8.781 1 94.31 90 GLY B CA 1
ATOM 1877 C C . GLY B 1 90 ? 5.129 20.109 8.148 1 94.31 90 GLY B C 1
ATOM 1878 O O . GLY B 1 90 ? 4.77 21.094 8.797 1 94.31 90 GLY B O 1
ATOM 1879 N N . VAL B 1 91 ? 5.527 20.172 6.941 1 96.25 91 VAL B N 1
ATOM 1880 C CA . VAL B 1 91 ? 5.566 21.438 6.23 1 96.25 91 VAL B CA 1
ATOM 1881 C C . VAL B 1 91 ? 4.152 22.016 6.125 1 96.25 91 VAL B C 1
ATOM 1883 O O . VAL B 1 91 ? 3.93 23.188 6.426 1 96.25 91 VAL B O 1
ATOM 1886 N N . GLU B 1 92 ? 3.211 21.203 5.676 1 95.94 92 GLU B N 1
ATOM 1887 C CA . GLU B 1 92 ? 1.835 21.688 5.574 1 95.94 92 GLU B CA 1
ATOM 1888 C C . GLU B 1 92 ? 1.306 22.141 6.93 1 95.94 92 GLU B C 1
ATOM 1890 O O . GLU B 1 92 ? 0.657 23.188 7.031 1 95.94 92 GLU B O 1
ATOM 1895 N N . TRP B 1 93 ? 1.534 21.375 7.898 1 94.38 93 TRP B N 1
ATOM 1896 C CA . TRP B 1 93 ? 1.092 21.719 9.242 1 94.38 93 TRP B CA 1
ATOM 1897 C C . TRP B 1 93 ? 1.695 23.062 9.688 1 94.38 93 TRP B C 1
ATOM 1899 O O . TRP B 1 93 ? 0.998 23.906 10.234 1 94.38 93 TRP B O 1
ATOM 1909 N N . LEU B 1 94 ? 3.025 23.234 9.469 1 95.19 94 LEU B N 1
ATOM 1910 C CA . LEU B 1 94 ? 3.717 24.469 9.852 1 95.19 94 LEU B CA 1
ATOM 1911 C C . LEU B 1 94 ? 3.129 25.672 9.125 1 95.19 94 LEU B C 1
ATOM 1913 O O . LEU B 1 94 ? 2.881 26.719 9.742 1 95.19 94 LEU B O 1
ATOM 1917 N N . VAL B 1 95 ? 2.93 25.562 7.852 1 95.81 95 VAL B N 1
ATOM 1918 C CA . VAL B 1 95 ? 2.352 26.656 7.055 1 95.81 95 VAL B CA 1
ATOM 1919 C C . VAL B 1 95 ? 0.968 27 7.598 1 95.81 95 VAL B C 1
ATOM 1921 O O . VAL B 1 95 ? 0.651 28.188 7.781 1 95.81 95 VAL B O 1
ATOM 1924 N N . MET B 1 96 ? 0.186 26 7.848 1 94.44 96 MET B N 1
ATOM 1925 C CA . MET B 1 96 ? -1.169 26.234 8.336 1 94.44 96 MET B CA 1
ATOM 1926 C C . MET B 1 96 ? -1.147 26.781 9.758 1 94.44 96 MET B C 1
ATOM 1928 O O . MET B 1 96 ? -2 27.578 10.133 1 94.44 96 MET B O 1
ATOM 1932 N N . ALA B 1 97 ? -0.19 26.312 10.562 1 93.44 97 ALA B N 1
ATOM 1933 C CA . ALA B 1 97 ? -0.063 26.797 11.93 1 93.44 97 ALA B CA 1
ATOM 1934 C C . ALA B 1 97 ? 0.248 28.297 11.953 1 93.44 97 ALA B C 1
ATOM 1936 O O . ALA B 1 97 ? -0.289 29.031 12.781 1 93.44 97 ALA B O 1
ATOM 1937 N N . VAL B 1 98 ? 1.126 28.734 11.117 1 94.75 98 VAL B N 1
ATOM 1938 C CA . VAL B 1 98 ? 1.492 30.141 11.008 1 94.75 98 VAL B CA 1
ATOM 1939 C C . VAL B 1 98 ? 0.303 30.953 10.492 1 94.75 98 VAL B C 1
ATOM 1941 O O . VAL B 1 98 ? -0.007 32.031 11.023 1 94.75 98 VAL B O 1
ATOM 1944 N N . ARG B 1 99 ? -0.361 30.406 9.539 1 94.62 99 ARG B N 1
ATOM 1945 C CA . ARG B 1 99 ? -1.476 31.109 8.914 1 94.62 99 ARG B CA 1
ATOM 1946 C C . ARG B 1 99 ? -2.654 31.234 9.875 1 94.62 99 ARG B C 1
ATOM 1948 O O . ARG B 1 99 ? -3.279 32.281 9.961 1 94.62 99 ARG B O 1
ATOM 1955 N N . LEU B 1 100 ? -2.934 30.188 10.562 1 94.38 100 LEU B N 1
ATOM 1956 C CA . LEU B 1 100 ? -4.121 30.125 11.414 1 94.38 100 LEU B CA 1
ATOM 1957 C C . LEU B 1 100 ? -3.787 30.547 12.836 1 94.38 100 LEU B C 1
ATOM 1959 O O . LEU B 1 100 ? -4.688 30.828 13.633 1 94.38 100 LEU B O 1
ATOM 1963 N N . LYS B 1 101 ? -2.545 30.609 13.195 1 95 101 LYS B N 1
ATOM 1964 C CA .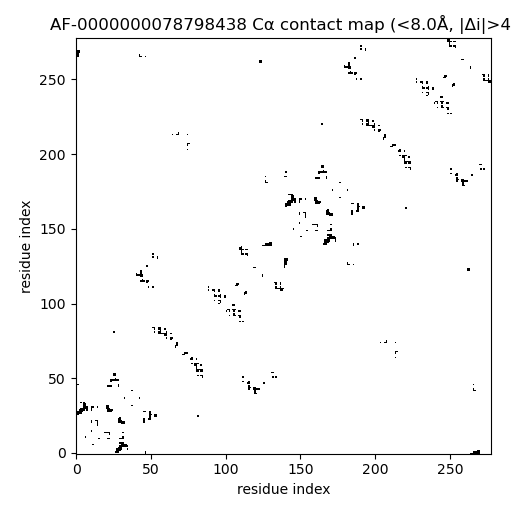 LYS B 1 101 ? -2.082 30.953 14.539 1 95 101 LYS B CA 1
ATOM 1965 C C . LYS B 1 101 ? -2.727 30.047 15.586 1 95 101 LYS B C 1
ATOM 1967 O O . LYS B 1 101 ? -3.121 30.516 16.656 1 95 101 LYS B O 1
ATOM 1972 N N . ASP B 1 102 ? -3.059 28.891 15.148 1 92.12 102 ASP B N 1
ATOM 1973 C CA . ASP B 1 102 ? -3.672 27.859 15.977 1 92.12 102 ASP B CA 1
ATOM 1974 C C . ASP B 1 102 ? -3.201 26.469 15.555 1 92.12 102 ASP B C 1
ATOM 1976 O O . ASP B 1 102 ? -3.623 25.953 14.523 1 92.12 102 ASP B O 1
ATOM 1980 N N . ALA B 1 103 ? -2.404 25.828 16.375 1 87.06 103 ALA B N 1
ATOM 1981 C CA . ALA B 1 103 ? -1.797 24.531 16.047 1 87.06 103 ALA B CA 1
ATOM 1982 C C . ALA B 1 103 ? -2.855 23.438 15.938 1 87.06 103 ALA B C 1
ATOM 1984 O O . ALA B 1 103 ? -2.744 22.531 15.109 1 87.06 103 ALA B O 1
ATOM 1985 N N . GLY B 1 104 ? -3.871 23.484 16.812 1 87.56 104 GLY B N 1
ATOM 1986 C CA . GLY B 1 104 ? -4.945 22.516 16.797 1 87.56 104 GLY B CA 1
ATOM 1987 C C . GLY B 1 104 ? -5.762 22.562 15.516 1 87.56 104 GLY B C 1
ATOM 1988 O O . GLY B 1 104 ? -6.027 21.516 14.906 1 87.56 104 GLY B O 1
ATOM 1989 N N . ARG B 1 105 ? -6.133 23.734 15.219 1 91.12 105 ARG B N 1
ATOM 1990 C CA . ARG B 1 105 ? -6.871 23.906 13.969 1 91.12 105 ARG B CA 1
ATOM 1991 C C . ARG B 1 105 ? -6.008 23.531 12.766 1 91.12 105 ARG B C 1
ATOM 1993 O O . ARG B 1 105 ? -6.508 22.984 11.781 1 91.12 105 ARG B O 1
ATOM 2000 N N . ALA B 1 106 ? -4.734 23.875 12.805 1 91.44 106 ALA B N 1
ATOM 2001 C CA . ALA B 1 106 ? -3.809 23.562 11.719 1 91.44 106 ALA B CA 1
ATOM 2002 C C . ALA B 1 106 ? -3.76 22.062 11.461 1 91.44 106 ALA B C 1
ATOM 2004 O O . ALA B 1 106 ? -3.766 21.625 10.305 1 91.44 106 ALA B O 1
ATOM 2005 N N . TYR B 1 107 ? -3.729 21.297 12.562 1 90.31 107 TYR B N 1
ATOM 2006 C CA . TYR B 1 107 ? -3.703 19.828 12.469 1 90.31 107 TYR B CA 1
ATOM 2007 C C . TYR B 1 107 ? -4.895 19.312 11.68 1 90.31 107 TYR B C 1
ATOM 2009 O O . TYR B 1 107 ? -4.746 18.453 10.812 1 90.31 107 TYR B O 1
ATOM 2017 N N . LYS B 1 108 ? -6.043 19.875 11.891 1 91 108 LYS B N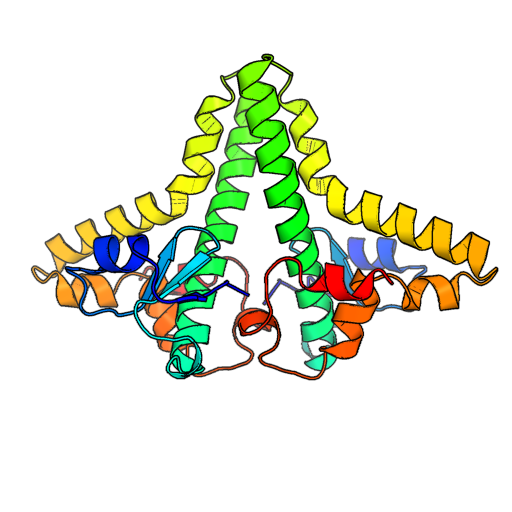 1
ATOM 2018 C CA . LYS B 1 108 ? -7.289 19.406 11.289 1 91 108 LYS B CA 1
ATOM 2019 C C . LYS B 1 108 ? -7.375 19.812 9.82 1 91 108 LYS B C 1
ATOM 2021 O O . LYS B 1 108 ? -8.141 19.219 9.055 1 91 108 LYS B O 1
ATOM 2026 N N . VAL B 1 109 ? -6.555 20.797 9.469 1 93.81 109 VAL B N 1
ATOM 2027 C CA . VAL B 1 109 ? -6.688 21.312 8.117 1 93.81 109 VAL B CA 1
ATOM 2028 C C . VAL B 1 109 ? -5.621 20.688 7.219 1 93.81 109 VAL B C 1
ATOM 2030 O O . VAL B 1 109 ? -5.641 20.875 5.996 1 93.81 109 VAL B O 1
ATOM 2033 N N . VAL B 1 110 ? -4.754 19.969 7.785 1 95.19 110 VAL B N 1
ATOM 2034 C CA . VAL B 1 110 ? -3.777 19.25 6.973 1 95.19 110 VAL B CA 1
ATOM 2035 C C . VAL B 1 110 ? -4.5 18.312 5.996 1 95.19 110 VAL B C 1
ATOM 2037 O O . VAL B 1 110 ? -5.449 17.625 6.375 1 95.19 110 VAL B O 1
ATOM 2040 N N . SER B 1 111 ? -4.102 18.297 4.766 1 97.31 111 SER B N 1
ATOM 2041 C CA . SER B 1 111 ? -4.789 17.578 3.701 1 97.31 111 SER B CA 1
ATOM 2042 C C . SER B 1 111 ? -4.926 16.094 4.039 1 97.31 111 SER B C 1
ATOM 2044 O O . SER B 1 111 ? -5.992 15.508 3.846 1 97.31 111 SER B O 1
ATOM 2046 N N . PHE B 1 112 ? -3.859 15.477 4.559 1 96.5 112 PHE B N 1
ATOM 2047 C CA . PHE B 1 112 ? -3.879 14.07 4.945 1 96.5 112 PHE B CA 1
ATOM 2048 C C . PHE B 1 112 ? -4.945 13.812 6.004 1 96.5 112 PHE B C 1
ATOM 2050 O O . PHE B 1 112 ? -5.691 12.836 5.918 1 96.5 112 PHE B O 1
ATOM 2057 N N . GLU B 1 113 ? -5.039 14.734 6.953 1 94.5 113 GLU B N 1
ATOM 2058 C CA . GLU B 1 113 ? -6.039 14.594 8.008 1 94.5 113 GLU B CA 1
ATOM 2059 C C . GLU B 1 113 ? -7.449 14.797 7.461 1 94.5 113 GLU B C 1
ATOM 2061 O O . GLU B 1 113 ? -8.367 14.055 7.809 1 94.5 113 GLU B O 1
ATOM 2066 N N . ARG B 1 114 ? -7.594 15.742 6.633 1 96.69 114 ARG B N 1
ATOM 2067 C CA . ARG B 1 114 ? -8.898 16.031 6.047 1 96.69 114 ARG B CA 1
ATOM 2068 C C . ARG B 1 114 ? -9.422 14.828 5.27 1 96.69 114 ARG B C 1
ATOM 2070 O O . ARG B 1 114 ? -10.594 14.461 5.395 1 96.69 114 ARG B O 1
ATOM 2077 N N . GLU B 1 115 ? -8.594 14.219 4.469 1 96.69 115 GLU B N 1
ATOM 2078 C CA . GLU B 1 115 ? -9 13.008 3.758 1 96.69 115 GLU B CA 1
ATOM 2079 C C . GLU B 1 115 ? -9.43 11.914 4.73 1 96.69 115 GLU B C 1
ATOM 2081 O O . GLU B 1 115 ? -10.477 11.289 4.547 1 96.69 115 GLU B O 1
ATOM 2086 N N . ALA B 1 116 ? -8.609 11.711 5.734 1 95.12 116 ALA B N 1
ATOM 2087 C CA . ALA B 1 116 ? -8.875 10.641 6.691 1 95.12 116 ALA B CA 1
ATOM 2088 C C . ALA B 1 116 ? -10.188 10.883 7.441 1 95.12 116 ALA B C 1
ATOM 2090 O O . ALA B 1 116 ? -11.031 10 7.531 1 95.12 116 ALA B O 1
ATOM 2091 N N . TYR B 1 117 ? -10.422 12.109 7.91 1 94.88 117 TYR B N 1
ATOM 2092 C CA . TYR B 1 117 ? -11.625 12.453 8.664 1 94.88 117 TYR B CA 1
ATOM 2093 C C . TYR B 1 117 ? -12.859 12.391 7.781 1 94.88 117 TYR B C 1
ATOM 2095 O O . TYR B 1 117 ? -13.922 11.93 8.211 1 94.88 117 TYR B O 1
ATOM 2103 N N . SER B 1 118 ? -12.773 12.805 6.625 1 96.25 118 SER B N 1
ATOM 2104 C CA . SER B 1 118 ? -13.914 12.891 5.723 1 96.25 118 SER B CA 1
ATOM 2105 C C . SER B 1 118 ? -14.414 11.508 5.324 1 96.25 118 SER B C 1
ATOM 2107 O O . SER B 1 118 ? -15.57 11.352 4.918 1 96.25 118 SER B O 1
ATOM 2109 N N . ASN B 1 119 ? -13.531 10.523 5.398 1 96.19 119 ASN B N 1
ATOM 2110 C CA . ASN B 1 119 ? -13.898 9.25 4.797 1 96.19 119 ASN B CA 1
ATOM 2111 C C . ASN B 1 119 ? -13.812 8.109 5.809 1 96.19 119 ASN B C 1
ATOM 2113 O O . ASN B 1 119 ? -13.945 6.938 5.445 1 96.19 119 ASN B O 1
ATOM 2117 N N . GLU B 1 120 ? -13.57 8.414 7.039 1 94.31 120 GLU B N 1
ATOM 2118 C CA . GLU B 1 120 ? -13.312 7.406 8.062 1 94.31 120 GLU B CA 1
ATOM 2119 C C . GLU B 1 120 ? -14.57 6.59 8.359 1 94.31 120 GLU B C 1
ATOM 2121 O O . GLU B 1 120 ? -14.492 5.52 8.969 1 94.31 120 GLU B O 1
ATOM 2126 N N . ASP B 1 121 ? -15.75 7.016 7.91 1 95.62 121 ASP B N 1
ATOM 2127 C CA . ASP B 1 121 ? -17 6.297 8.141 1 95.62 121 ASP B CA 1
ATOM 2128 C C . ASP B 1 121 ? -17.375 5.438 6.938 1 95.62 121 ASP B C 1
ATOM 2130 O O . ASP B 1 121 ? -18.359 4.695 6.977 1 95.62 121 ASP B O 1
ATOM 2134 N N . ASP B 1 122 ? -16.656 5.48 5.883 1 93.81 122 ASP B N 1
ATOM 2135 C CA . ASP B 1 122 ? -16.891 4.703 4.668 1 93.81 122 ASP B CA 1
ATOM 2136 C C . ASP B 1 122 ? -16.047 3.434 4.656 1 93.81 122 ASP B C 1
ATOM 2138 O O . ASP B 1 122 ? -14.828 3.492 4.457 1 93.81 122 ASP B O 1
ATOM 2142 N N . PRO B 1 123 ? -16.656 2.363 4.789 1 90.44 123 PRO B N 1
ATOM 2143 C CA . PRO B 1 123 ? -15.883 1.12 4.867 1 90.44 123 PRO B CA 1
ATOM 2144 C C . PRO B 1 123 ? -15.219 0.754 3.541 1 90.44 123 PRO B C 1
ATOM 2146 O O . PRO B 1 123 ? -14.305 -0.074 3.514 1 90.44 123 PRO B O 1
ATOM 2149 N N . ASN B 1 124 ? -15.641 1.329 2.473 1 91.31 124 ASN B N 1
ATOM 2150 C CA . ASN B 1 124 ? -15.102 0.992 1.161 1 91.31 124 ASN B CA 1
ATOM 2151 C C . ASN B 1 124 ? -14.234 2.117 0.606 1 91.31 124 ASN B C 1
ATOM 2153 O O . ASN B 1 124 ? -13.891 2.117 -0.577 1 91.31 124 ASN B O 1
ATOM 2157 N N . TYR B 1 125 ? -13.891 3.012 1.411 1 93.25 125 TYR B N 1
ATOM 2158 C CA . TYR B 1 125 ? -13.203 4.195 0.902 1 93.25 125 TYR B CA 1
ATOM 2159 C C . TYR B 1 125 ? -11.859 3.828 0.288 1 93.25 125 TYR B C 1
ATOM 2161 O O . TYR B 1 125 ? -11.516 4.301 -0.798 1 93.25 125 TYR B O 1
ATOM 2169 N N . ILE B 1 126 ? -11.133 2.996 0.965 1 90.62 126 ILE B N 1
ATOM 2170 C CA . ILE B 1 126 ? -9.781 2.666 0.525 1 90.62 126 ILE B CA 1
ATOM 2171 C C . ILE B 1 126 ? -9.836 1.956 -0.825 1 90.62 126 ILE B C 1
ATOM 2173 O O . ILE B 1 126 ? -9.016 2.223 -1.708 1 90.62 126 ILE B O 1
ATOM 2177 N N . GLU B 1 127 ? -10.836 1.128 -1.024 1 89.12 127 GLU B N 1
ATOM 2178 C CA . GLU B 1 127 ? -10.953 0.366 -2.264 1 89.12 127 GLU B CA 1
ATOM 2179 C C . GLU B 1 127 ? -11.484 1.238 -3.398 1 89.12 127 GLU B C 1
ATOM 2181 O O . GLU B 1 127 ? -11.25 0.949 -4.574 1 89.12 127 GLU B O 1
ATOM 2186 N N . ASN B 1 128 ? -12.125 2.297 -3.031 1 90.31 128 ASN B N 1
ATOM 2187 C CA . ASN B 1 128 ? -12.836 3.047 -4.062 1 90.31 128 ASN B CA 1
ATOM 2188 C C . ASN B 1 128 ? -12.172 4.395 -4.332 1 90.31 128 ASN B C 1
ATOM 2190 O O . ASN B 1 128 ? -12.484 5.055 -5.324 1 90.31 128 ASN B O 1
ATOM 2194 N N . SER B 1 129 ? -11.25 4.777 -3.502 1 88.94 129 SER B N 1
ATOM 2195 C CA . SER B 1 129 ? -10.609 6.078 -3.66 1 88.94 129 SER B CA 1
ATOM 2196 C C . SER B 1 129 ? -9.469 6.012 -4.672 1 88.94 129 SER B C 1
ATOM 2198 O O . SER B 1 129 ? -8.883 4.945 -4.879 1 88.94 129 SER B O 1
ATOM 2200 N N . ASN B 1 130 ? -9.172 7.125 -5.207 1 88.44 130 ASN B N 1
ATOM 2201 C CA . ASN B 1 130 ? -8.047 7.238 -6.129 1 88.44 130 ASN B CA 1
ATOM 2202 C C . ASN B 1 130 ? -6.723 7.371 -5.383 1 88.44 130 ASN B C 1
ATOM 2204 O O . ASN B 1 130 ? -6.703 7.773 -4.215 1 88.44 130 ASN B O 1
ATOM 2208 N N . TYR B 1 131 ? -5.668 6.945 -6.137 1 88.88 131 TYR B N 1
ATOM 2209 C CA . TYR B 1 131 ? -4.348 7.234 -5.594 1 88.88 131 TYR B CA 1
ATOM 2210 C C . TYR B 1 131 ? -4.148 8.734 -5.414 1 88.88 131 TYR B C 1
ATOM 2212 O O . TYR B 1 131 ? -4.574 9.531 -6.262 1 88.88 131 TYR B O 1
ATOM 2220 N N . PHE B 1 132 ? -3.492 9.094 -4.34 1 94.81 132 PHE B N 1
ATOM 2221 C CA . PHE B 1 132 ? -3.189 10.477 -4.004 1 94.81 132 PHE B CA 1
ATOM 2222 C C . PHE B 1 132 ? -4.469 11.297 -3.875 1 94.81 132 PHE B C 1
ATOM 2224 O O . PHE B 1 132 ? -4.508 12.469 -4.27 1 94.81 132 PHE B O 1
ATOM 2231 N N . ALA B 1 133 ? -5.531 10.727 -3.451 1 94.62 133 ALA B N 1
ATOM 2232 C CA . ALA B 1 133 ? -6.812 11.398 -3.252 1 94.62 133 ALA B CA 1
ATOM 2233 C C . ALA B 1 133 ? -6.672 12.578 -2.299 1 94.62 133 ALA B C 1
ATOM 2235 O O . ALA B 1 133 ? -7.445 13.539 -2.373 1 94.62 133 ALA B O 1
ATOM 2236 N N . TRP B 1 134 ? -5.656 12.547 -1.458 1 95.31 134 TRP B N 1
ATOM 2237 C CA . TRP B 1 134 ? -5.434 13.586 -0.462 1 95.31 134 TRP B CA 1
ATOM 2238 C C . TRP B 1 134 ? -5.121 14.922 -1.131 1 95.31 134 TRP B C 1
ATOM 2240 O O . TRP B 1 134 ? -5.293 15.984 -0.527 1 95.31 134 TRP B O 1
ATOM 2250 N N . VAL B 1 135 ? -4.68 14.922 -2.34 1 95.75 135 VAL B N 1
ATOM 2251 C CA . VAL B 1 135 ? -4.301 16.141 -3.053 1 95.75 135 VAL B CA 1
ATOM 2252 C C . VAL B 1 135 ? -5.516 17.047 -3.209 1 95.75 135 VAL B C 1
ATOM 2254 O O . VAL B 1 135 ? -5.383 18.281 -3.209 1 95.75 135 VAL B O 1
ATOM 2257 N N . LYS B 1 136 ? -6.723 16.453 -3.275 1 94.69 136 LYS B N 1
ATOM 2258 C CA . LYS B 1 136 ? -7.953 17.234 -3.412 1 94.69 136 LYS B CA 1
ATOM 2259 C C . LYS B 1 136 ? -8.227 18.062 -2.162 1 94.69 136 LYS B C 1
ATOM 2261 O O . LYS B 1 136 ? -9.023 19 -2.193 1 94.69 136 LYS B O 1
ATOM 2266 N N . TYR B 1 137 ? -7.535 17.766 -1.115 1 94.75 137 TYR B N 1
ATOM 2267 C CA . TYR B 1 137 ? -7.797 18.406 0.169 1 94.75 137 TYR B CA 1
ATOM 2268 C C . TYR B 1 137 ? -6.734 19.453 0.482 1 94.75 137 TYR B C 1
ATOM 2270 O O . TYR B 1 137 ? -6.727 20.031 1.573 1 94.75 137 TYR B O 1
ATOM 2278 N N . LEU B 1 138 ? -5.742 19.719 -0.357 1 91.62 138 LEU B N 1
ATOM 2279 C CA . LEU B 1 138 ? -4.68 20.688 -0.134 1 91.62 138 LEU B CA 1
ATOM 2280 C C . LEU B 1 138 ? -5.25 22.109 -0.024 1 91.62 138 LEU B C 1
ATOM 2282 O O . LEU B 1 138 ? -4.684 22.953 0.664 1 91.62 138 LEU B O 1
ATOM 2286 N N . PHE B 1 139 ? -6.402 22.469 -0.649 1 76.38 139 PHE B N 1
ATOM 2287 C CA . PHE B 1 139 ? -6.93 23.828 -0.624 1 76.38 139 PHE B CA 1
ATOM 2288 C C . PHE B 1 139 ? -8.398 23.828 -0.212 1 76.38 139 PHE B C 1
ATOM 2290 O O . PHE B 1 139 ? -9.109 22.844 -0.427 1 76.38 139 PHE B O 1
#

Organism: NCBI:txid997891

Sequence (278 aa):
MKKVYCNNLLAKLLLAFSSCHTITIGPFVLSKRPEEKITQKVRNHECTHARQWVEMAVATGTVIWILLLCFDLSAWWLVLAGLAFYLWYGVEWLVMAVRLKDAGRAYKVVSFEREAYSNEDDPNYIENSNYFAWVKYLFMKKVYCNNLLAKLLLAFSSCHTITIGPFVLSKRPEEKITQKVRNHECTHARQWVEMAVATGTVIWILLLCFDLSAWWLVLAGLAFYLWYGVEWLVMAVRLKDAGRAYKVVSFEREAYSNEDDPNYIENSNYFAWVKYLF

Secondary structure (DSSP, 8-state):
---EEET-HHHHHHTTT-S-SEEEETTEEEESS-GGG--HHHHHHHHHHHHHHHHHHHHHHHHHHHHHHHH---GGGGHHHHHHHHHHHHHHHHHHHHHHT-HHHHHHHSHHHHHHHHHTT-TTHHHHSPTTGGGGG--/---EEET-HHHHHHTTT-S-SEEEETTEEEESS-GGG--HHHHHHHHHHHHHHHHHHHHHHHHHHHHHHHHT--GGGGHHHHHHHHHHHHHHHHHHHHHHT-HHHHHHHSHHHHHHHHHTT-TTHHHHSPTTGGGGG--

Solvent-accessible surface area (backbone atoms only — not comparable to full-atom values): 14396 Å² total; per-residue (Å²): 12,52,59,54,44,42,71,30,68,62,37,44,61,73,30,64,82,42,94,50,56,62,46,64,59,59,74,33,32,27,17,53,48,55,70,89,73,56,49,68,46,55,40,41,27,46,44,44,49,19,50,49,28,48,54,35,20,52,55,45,31,52,54,48,49,52,48,28,70,74,65,69,50,68,74,71,62,53,55,50,13,76,40,40,41,56,51,52,51,50,50,50,29,51,54,35,20,67,72,62,72,31,64,71,61,14,53,57,57,25,21,67,45,39,45,24,66,74,40,20,83,44,64,50,39,63,57,68,30,48,72,73,53,38,62,74,38,69,113,40,44,56,59,43,45,68,32,67,63,35,44,62,73,31,66,80,41,94,50,57,62,47,67,59,60,73,33,30,27,17,53,49,54,67,89,73,54,47,68,47,55,40,41,26,46,43,45,50,20,50,50,29,50,55,37,20,53,54,45,31,50,54,49,51,53,48,28,69,74,64,70,50,69,75,71,61,53,57,51,12,74,41,41,41,56,50,54,50,49,51,49,29,52,55,34,19,66,73,62,71,32,63,70,62,13,54,58,58,25,21,68,44,37,45,21,67,76,38,20,84,44,63,50,38,74,56,66,30,49,75,73,53,38,65,73,38,69,113